Protein AF-A0A0N4U7S1-F1 (afdb_monomer)

Secondary structure (DSSP, 8-state):
------TT---------------TTTSPPP-HHHHHHHHHHHHHHHHHS--SS-GGGGSPPP-TTTT--HHHHHHHHHHHTTPPPPPP--TTT--PPPP-S-HHHHHHHHHHHHHHHHHHHHHHHHHHHHHHHHHHHHHHHHHHHHHHHHHHHHHHHHHHHHHHHHHHHHHHHHHHHHHHHHHHHHHHHHHHHHHHHHHHHHHHHHHHHHHHHHHHHHHHTT-

Organism: Dracunculus medinensis (NCBI:txid318479)

Structure (mmCIF, N/CA/C/O backbone):
data_AF-A0A0N4U7S1-F1
#
_entry.id   AF-A0A0N4U7S1-F1
#
loop_
_atom_site.group_PDB
_atom_site.id
_atom_site.type_symbol
_atom_site.label_atom_id
_atom_site.label_alt_id
_atom_site.label_comp_id
_atom_site.label_asym_id
_atom_site.label_entity_id
_atom_site.label_seq_id
_atom_site.pdbx_PDB_ins_code
_atom_site.Cartn_x
_atom_site.Cartn_y
_atom_site.Cartn_z
_atom_site.occupancy
_atom_site.B_iso_or_equiv
_atom_site.auth_seq_id
_atom_site.auth_comp_id
_atom_site.auth_asym_id
_atom_site.auth_atom_id
_atom_site.pdbx_PDB_model_num
ATOM 1 N N . MET A 1 1 ? -6.463 11.259 16.718 1.00 34.59 1 MET A N 1
ATOM 2 C CA . MET A 1 1 ? -6.497 11.368 15.244 1.00 34.59 1 MET A CA 1
ATOM 3 C C . MET A 1 1 ? -5.134 11.836 14.752 1.00 34.59 1 MET A C 1
ATOM 5 O O . MET A 1 1 ? -4.977 12.986 14.364 1.00 34.59 1 MET A O 1
ATOM 9 N N . ALA A 1 2 ? -4.129 10.964 14.851 1.00 39.91 2 ALA A N 1
ATOM 10 C CA . ALA A 1 2 ? -2.789 11.254 14.361 1.00 39.91 2 ALA A CA 1
ATOM 11 C C . ALA A 1 2 ? -2.776 10.994 12.851 1.00 39.91 2 ALA A C 1
AT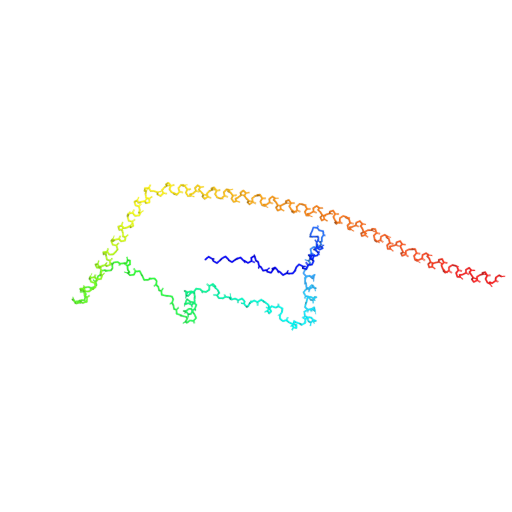OM 13 O O . ALA A 1 2 ? -2.589 9.863 12.411 1.00 39.91 2 ALA A O 1
ATOM 14 N N . ASN A 1 3 ? -3.048 12.036 12.066 1.00 38.47 3 ASN A N 1
ATOM 15 C CA . ASN A 1 3 ? -2.730 12.035 10.645 1.00 38.47 3 ASN A CA 1
ATOM 16 C C . ASN A 1 3 ? -1.204 11.955 10.529 1.00 38.47 3 ASN A C 1
ATOM 18 O O . ASN A 1 3 ? -0.521 12.976 10.546 1.00 38.47 3 ASN A O 1
ATOM 22 N N . LEU A 1 4 ? -0.677 10.733 10.433 1.00 39.41 4 LEU A N 1
ATOM 23 C CA . LEU A 1 4 ? 0.667 10.434 9.941 1.00 39.41 4 LEU A CA 1
ATOM 24 C C . LEU A 1 4 ? 0.714 10.773 8.444 1.00 39.41 4 LEU A C 1
ATOM 26 O O . LEU A 1 4 ? 0.800 9.913 7.574 1.00 39.41 4 LEU A O 1
ATOM 30 N N . ALA A 1 5 ? 0.607 12.064 8.143 1.00 38.56 5 ALA A N 1
ATOM 31 C CA . ALA A 1 5 ? 0.954 12.618 6.853 1.00 38.56 5 ALA A CA 1
ATOM 32 C C . ALA A 1 5 ? 2.483 12.616 6.758 1.00 38.56 5 ALA A C 1
ATOM 34 O O . ALA A 1 5 ? 3.145 13.611 7.034 1.00 38.56 5 ALA A O 1
ATOM 35 N N . ILE A 1 6 ? 3.045 11.479 6.345 1.00 38.88 6 ILE A N 1
ATOM 36 C CA . ILE A 1 6 ? 4.440 11.388 5.880 1.00 38.88 6 ILE A CA 1
ATOM 37 C C . ILE A 1 6 ? 4.622 12.181 4.561 1.00 38.88 6 ILE A C 1
ATOM 39 O O . ILE A 1 6 ? 5.725 12.365 4.062 1.00 38.88 6 ILE A O 1
ATOM 43 N N . THR A 1 7 ? 3.557 12.766 4.011 1.00 39.22 7 THR A N 1
ATOM 44 C CA . THR A 1 7 ? 3.587 13.605 2.812 1.00 39.22 7 THR A CA 1
ATOM 45 C C . THR A 1 7 ? 3.699 15.090 3.161 1.00 39.22 7 THR A C 1
ATOM 47 O O . THR A 1 7 ? 2.760 15.847 2.934 1.00 39.22 7 THR A O 1
ATOM 50 N N . ASN A 1 8 ? 4.805 15.512 3.775 1.00 36.81 8 ASN A N 1
ATOM 51 C CA . ASN A 1 8 ? 5.318 16.886 3.641 1.00 36.81 8 ASN A CA 1
ATOM 52 C C . ASN A 1 8 ? 6.704 17.006 4.292 1.00 36.81 8 ASN A C 1
ATOM 54 O O . ASN A 1 8 ? 6.961 17.871 5.128 1.00 36.81 8 ASN A O 1
ATOM 58 N N . CYS A 1 9 ? 7.625 16.120 3.910 1.00 39.31 9 CYS A N 1
ATOM 59 C CA . CYS A 1 9 ? 9.033 16.369 4.167 1.00 39.31 9 CYS A CA 1
ATOM 60 C C . CYS A 1 9 ? 9.528 17.386 3.130 1.00 39.31 9 CYS A C 1
ATOM 62 O O . CYS A 1 9 ? 9.629 17.079 1.948 1.00 39.31 9 CYS A O 1
ATOM 64 N N . GLY A 1 10 ? 9.790 18.607 3.593 1.00 39.78 10 GLY A N 1
ATOM 65 C CA . GLY A 1 10 ? 10.729 19.516 2.946 1.00 39.78 10 GLY A CA 1
ATOM 66 C C . GLY A 1 10 ? 10.214 20.264 1.721 1.00 39.78 10 GLY A C 1
ATOM 67 O O . GLY A 1 10 ? 10.567 19.954 0.591 1.00 39.78 10 GLY A O 1
ATOM 68 N N . ARG A 1 11 ? 9.537 21.390 1.963 1.00 39.53 11 ARG A N 1
ATOM 69 C CA . ARG A 1 11 ? 9.598 22.566 1.082 1.00 39.53 11 ARG A CA 1
ATOM 70 C C . ARG A 1 11 ? 11.016 23.166 1.190 1.00 39.53 11 ARG A C 1
ATOM 72 O O . ARG A 1 11 ? 11.189 24.252 1.730 1.00 39.53 11 ARG A O 1
ATOM 79 N N . SER A 1 12 ? 12.036 22.410 0.782 1.00 42.16 12 SER A N 1
ATOM 80 C CA . SER A 1 12 ? 13.417 22.882 0.681 1.00 42.16 12 SER A CA 1
ATOM 81 C C . SER A 1 12 ? 13.634 23.340 -0.750 1.00 42.16 12 SER A C 1
ATOM 83 O O . SER A 1 12 ? 13.438 22.555 -1.667 1.00 42.16 12 SER A O 1
ATOM 85 N N . LEU A 1 13 ? 13.926 24.635 -0.884 1.00 43.38 13 LEU A N 1
ATOM 86 C CA . LEU A 1 13 ? 14.656 25.301 -1.964 1.00 43.38 13 LEU A CA 1
ATOM 87 C C . LEU A 1 13 ? 14.561 24.625 -3.335 1.00 43.38 13 LEU A C 1
ATOM 89 O O . LEU A 1 13 ? 15.148 23.577 -3.558 1.00 43.38 13 LEU A O 1
ATOM 93 N N . MET A 1 14 ? 13.851 25.295 -4.245 1.00 39.75 14 MET A N 1
ATOM 94 C CA . MET A 1 14 ? 13.795 25.027 -5.683 1.00 39.75 14 MET A CA 1
ATOM 95 C C . MET A 1 14 ? 15.214 24.993 -6.284 1.00 39.75 14 MET A C 1
ATOM 97 O O . MET A 1 14 ? 15.649 25.947 -6.925 1.00 39.75 14 MET A O 1
ATOM 101 N N . GLU A 1 15 ? 15.964 23.922 -6.052 1.00 49.84 15 GLU A N 1
ATOM 102 C CA . GLU A 1 15 ? 17.092 23.561 -6.894 1.00 49.84 15 GLU A CA 1
ATOM 103 C C . GLU A 1 15 ? 16.523 23.260 -8.284 1.00 49.84 15 GLU A C 1
ATOM 105 O O . GLU A 1 15 ? 15.414 22.717 -8.388 1.00 49.84 15 GLU A O 1
ATOM 110 N N . PRO A 1 16 ? 17.202 23.687 -9.364 1.00 51.22 16 PRO A N 1
ATOM 111 C CA . PRO A 1 16 ? 16.700 23.471 -10.709 1.00 51.22 16 PRO A CA 1
ATOM 112 C C . PRO A 1 16 ? 16.482 21.976 -10.872 1.00 51.22 16 PRO A C 1
ATOM 114 O O . PRO A 1 16 ? 17.438 21.214 -10.755 1.00 51.22 16 PRO A O 1
ATOM 117 N N . SER A 1 17 ? 15.213 21.599 -11.066 1.00 60.34 17 SER A N 1
ATOM 118 C CA . SER A 1 17 ? 14.744 20.224 -11.241 1.00 60.34 17 SER A CA 1
ATOM 119 C C . SER A 1 17 ? 15.838 19.404 -11.904 1.00 60.34 17 SER A C 1
ATOM 121 O O . SER A 1 17 ? 16.142 19.658 -13.071 1.00 60.34 17 SER A O 1
ATOM 123 N N . HIS A 1 18 ? 16.485 18.513 -11.146 1.00 71.06 18 HIS A N 1
ATOM 124 C CA . HIS A 1 18 ? 17.547 17.683 -11.697 1.00 71.06 18 HIS A CA 1
ATOM 125 C C . HIS A 1 18 ? 17.001 17.040 -12.968 1.00 71.06 18 HIS A C 1
ATOM 127 O O . HIS A 1 18 ? 15.963 16.372 -12.927 1.00 71.06 18 HIS A O 1
ATOM 133 N N . LEU A 1 19 ? 17.632 17.337 -14.105 1.00 77.25 19 LEU A N 1
ATOM 134 C CA . LEU A 1 19 ? 17.191 16.807 -15.383 1.00 77.25 19 LEU A CA 1
ATOM 135 C C . LEU A 1 19 ? 17.351 15.291 -15.310 1.00 77.25 19 LEU A C 1
ATOM 137 O O . LEU A 1 19 ? 18.467 14.780 -15.259 1.00 77.25 19 LEU A O 1
ATOM 141 N N . VAL A 1 20 ? 16.228 14.582 -15.240 1.00 74.69 20 VAL A N 1
ATOM 142 C CA . VAL A 1 20 ? 16.229 13.122 -15.240 1.00 74.69 20 VAL A CA 1
ATOM 143 C C . VAL A 1 20 ? 16.531 12.676 -16.666 1.00 74.69 20 VAL A C 1
ATOM 145 O O . VAL A 1 20 ? 15.647 12.700 -17.518 1.00 74.69 20 VAL A O 1
ATOM 148 N N . ASP A 1 21 ? 17.787 12.310 -16.913 1.00 80.69 21 ASP A N 1
ATOM 149 C CA . ASP A 1 21 ? 18.280 11.849 -18.221 1.00 80.69 21 ASP A CA 1
ATOM 150 C C . ASP A 1 21 ? 17.959 10.369 -18.499 1.00 80.69 21 ASP A C 1
ATOM 152 O O . ASP A 1 21 ? 18.115 9.882 -19.611 1.00 80.69 21 ASP A O 1
ATOM 156 N N . ALA A 1 22 ? 17.473 9.636 -17.496 1.00 82.31 22 ALA A N 1
ATOM 157 C CA . ALA A 1 22 ? 17.186 8.214 -17.641 1.00 82.31 22 ALA A CA 1
ATOM 158 C C . ALA A 1 22 ? 16.059 7.947 -18.660 1.00 82.31 22 ALA A C 1
ATOM 160 O O . ALA A 1 22 ? 14.948 8.488 -18.559 1.00 82.31 22 ALA A O 1
ATOM 161 N N . LEU A 1 23 ? 16.306 7.007 -19.572 1.00 87.19 23 LEU A N 1
ATOM 162 C CA . LEU A 1 23 ? 15.369 6.476 -20.560 1.00 87.19 23 LEU A CA 1
ATOM 163 C C . LEU A 1 23 ? 15.096 4.976 -20.316 1.00 87.19 23 LEU A C 1
ATOM 165 O O . LEU A 1 23 ? 15.514 4.148 -21.119 1.00 87.19 23 LEU A O 1
ATOM 169 N N . PRO A 1 24 ? 14.323 4.584 -19.282 1.00 86.50 24 PRO A N 1
ATOM 170 C CA . PRO A 1 24 ? 14.090 3.177 -18.926 1.00 86.50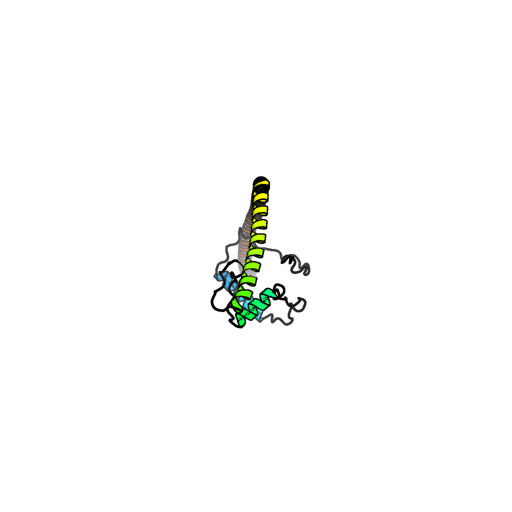 24 PRO A CA 1
ATOM 171 C C . PRO A 1 24 ? 13.639 2.209 -20.035 1.00 86.50 24 PRO A C 1
ATOM 173 O O . PRO A 1 24 ? 13.827 1.010 -19.886 1.00 86.50 24 PRO A O 1
ATOM 176 N N . TYR A 1 25 ? 12.992 2.669 -21.118 1.00 86.81 25 TYR A N 1
ATOM 177 C CA . TYR A 1 25 ? 12.612 1.781 -22.238 1.00 86.81 25 TYR A CA 1
ATOM 178 C C . TYR A 1 25 ? 13.708 1.600 -23.299 1.00 86.81 25 TYR A C 1
ATOM 180 O O . TYR A 1 25 ? 13.506 0.836 -24.245 1.00 86.81 25 TYR A O 1
ATOM 188 N N . LEU A 1 26 ? 14.807 2.345 -23.201 1.00 86.06 26 LEU A N 1
ATOM 189 C CA . LEU A 1 26 ? 15.947 2.297 -24.115 1.00 86.06 26 LEU A CA 1
ATOM 190 C C . LEU A 1 26 ? 17.218 1.841 -23.397 1.00 86.06 26 LEU A C 1
ATOM 192 O O . LEU A 1 26 ? 17.985 1.071 -23.975 1.00 86.06 26 LEU A O 1
ATOM 196 N N . ASP A 1 27 ? 17.426 2.348 -22.184 1.00 87.38 27 ASP A N 1
ATOM 197 C CA . ASP A 1 27 ? 18.582 2.051 -21.353 1.00 87.38 27 ASP A CA 1
ATOM 198 C C . ASP A 1 27 ? 18.619 0.560 -21.012 1.00 87.38 27 ASP A C 1
ATOM 200 O O . ASP A 1 27 ? 17.589 -0.094 -20.837 1.00 87.38 27 ASP A O 1
ATOM 204 N N . ILE A 1 28 ? 19.833 0.019 -20.959 1.00 83.06 28 ILE A N 1
ATOM 205 C CA . ILE A 1 28 ? 20.074 -1.376 -20.601 1.00 83.06 28 ILE A CA 1
ATOM 206 C C . ILE A 1 28 ? 19.869 -1.510 -19.090 1.00 83.06 28 ILE A C 1
ATOM 208 O O . ILE A 1 28 ? 20.277 -0.630 -18.331 1.00 83.06 28 ILE A O 1
ATOM 212 N N . ASP A 1 29 ? 19.245 -2.606 -18.660 1.00 83.56 29 ASP A N 1
ATOM 213 C CA . ASP A 1 29 ? 19.118 -2.914 -17.238 1.00 83.56 29 ASP A CA 1
ATOM 214 C C . ASP A 1 29 ? 20.501 -2.957 -16.575 1.00 83.56 29 ASP A C 1
ATOM 216 O O . ASP A 1 29 ? 21.434 -3.569 -17.097 1.00 83.56 29 ASP A O 1
ATOM 220 N N . TYR A 1 30 ? 20.613 -2.327 -15.407 1.00 83.50 30 TYR A N 1
ATOM 221 C CA . TYR A 1 30 ? 21.838 -2.361 -14.615 1.00 83.50 30 TYR A CA 1
ATOM 222 C C . TYR A 1 30 ? 22.069 -3.761 -14.054 1.00 83.50 30 TYR A C 1
ATOM 224 O O . TYR A 1 30 ? 21.172 -4.348 -13.436 1.00 83.50 30 TYR A O 1
ATOM 232 N N . ASP A 1 31 ? 23.281 -4.278 -14.220 1.00 90.12 31 ASP A N 1
ATOM 233 C CA . ASP A 1 31 ? 23.673 -5.545 -13.622 1.00 90.12 31 ASP A CA 1
ATOM 234 C C . ASP A 1 31 ? 24.209 -5.356 -12.183 1.00 90.12 31 ASP A C 1
ATOM 236 O O . ASP A 1 31 ? 24.362 -4.251 -11.649 1.00 90.12 31 ASP A O 1
ATOM 240 N N . GLU A 1 32 ? 24.492 -6.467 -11.499 1.00 91.25 32 GLU A N 1
ATOM 241 C CA . GLU A 1 32 ? 25.058 -6.417 -10.144 1.00 91.25 32 GLU A CA 1
ATOM 242 C C . GLU A 1 32 ? 26.499 -5.856 -10.134 1.00 91.25 32 GLU A C 1
ATOM 244 O O . GLU A 1 32 ? 27.004 -5.445 -9.086 1.00 91.25 32 GLU A O 1
ATOM 249 N N . ASN A 1 33 ? 27.196 -5.824 -11.277 1.00 92.81 33 ASN A N 1
ATOM 250 C CA . ASN A 1 33 ? 28.517 -5.202 -11.384 1.00 92.81 33 ASN A CA 1
ATOM 251 C C . ASN A 1 33 ? 28.393 -3.677 -11.395 1.00 92.81 33 ASN A C 1
ATOM 253 O O . ASN A 1 33 ? 29.102 -3.021 -10.631 1.00 92.81 33 ASN A O 1
ATOM 257 N N . ASP A 1 34 ? 27.458 -3.135 -12.173 1.00 90.75 34 ASP A N 1
ATOM 258 C CA . ASP A 1 34 ? 27.126 -1.713 -12.241 1.00 90.75 34 ASP A CA 1
ATOM 259 C C . ASP A 1 34 ? 26.742 -1.193 -10.855 1.00 90.75 34 ASP A C 1
ATOM 261 O O . ASP A 1 34 ? 27.248 -0.168 -10.391 1.00 90.75 34 ASP A O 1
ATOM 265 N N . ARG A 1 35 ? 25.911 -1.958 -10.131 1.00 92.19 35 ARG A N 1
ATOM 266 C CA . ARG A 1 35 ? 25.525 -1.633 -8.753 1.00 92.19 35 ARG A CA 1
ATOM 267 C C . ARG A 1 35 ? 26.732 -1.573 -7.817 1.00 92.19 35 ARG A C 1
ATOM 269 O O . ARG A 1 35 ? 26.844 -0.640 -7.019 1.00 92.19 35 ARG A O 1
ATOM 276 N N . ARG A 1 36 ? 27.632 -2.558 -7.882 1.00 94.44 36 ARG A N 1
ATOM 277 C CA . ARG A 1 36 ? 28.847 -2.579 -7.051 1.00 94.44 36 ARG A CA 1
ATOM 278 C C . ARG A 1 36 ? 29.781 -1.422 -7.386 1.00 94.44 36 ARG A C 1
ATOM 280 O O . ARG A 1 36 ? 30.292 -0.787 -6.467 1.00 94.44 36 ARG A O 1
ATOM 287 N N . MET A 1 37 ? 29.956 -1.115 -8.669 1.00 94.44 37 MET A N 1
ATOM 288 C CA . MET A 1 37 ? 30.734 0.036 -9.122 1.00 94.44 37 MET A CA 1
ATOM 289 C C . MET A 1 37 ? 30.137 1.346 -8.593 1.00 94.44 37 MET A C 1
ATOM 291 O O . MET A 1 37 ? 30.869 2.170 -8.051 1.00 94.44 37 MET A O 1
ATOM 295 N N . ALA A 1 38 ? 28.815 1.518 -8.667 1.00 93.94 38 ALA A N 1
ATOM 296 C CA . ALA A 1 38 ? 28.134 2.692 -8.127 1.00 93.94 38 ALA A CA 1
ATOM 297 C C . ALA A 1 38 ? 28.328 2.830 -6.607 1.00 93.94 38 ALA A C 1
ATOM 299 O O . ALA A 1 38 ? 28.667 3.910 -6.127 1.00 93.94 38 ALA A O 1
ATOM 300 N N . LEU A 1 39 ? 28.180 1.741 -5.845 1.00 94.88 39 LEU A N 1
ATOM 301 C CA . LEU A 1 39 ? 28.420 1.750 -4.397 1.00 94.88 39 LEU A CA 1
ATOM 302 C C . LEU A 1 39 ? 29.871 2.103 -4.050 1.00 94.88 39 LEU A C 1
ATOM 304 O O . LEU A 1 39 ? 30.101 2.863 -3.113 1.00 94.88 39 LEU A O 1
ATOM 308 N N . GLN A 1 40 ? 30.835 1.606 -4.825 1.00 95.31 40 GLN A N 1
ATOM 309 C CA . GLN A 1 40 ? 32.245 1.943 -4.644 1.00 95.31 40 GLN A CA 1
ATOM 310 C C . GLN A 1 40 ? 32.525 3.424 -4.951 1.00 95.31 40 GLN A C 1
ATOM 312 O O . GLN A 1 40 ? 33.287 4.069 -4.231 1.00 95.31 40 GLN A O 1
ATOM 317 N N . LEU A 1 41 ? 31.905 3.987 -5.996 1.00 94.25 41 LEU A N 1
ATOM 318 C CA . LEU A 1 41 ? 32.000 5.418 -6.304 1.00 94.25 41 LEU A CA 1
ATOM 319 C C . LEU A 1 41 ? 31.420 6.276 -5.173 1.00 94.25 41 LEU A C 1
ATOM 321 O O . LEU A 1 41 ? 32.067 7.235 -4.756 1.00 94.25 41 LEU A O 1
ATOM 325 N N . ILE A 1 42 ? 30.258 5.891 -4.632 1.00 91.94 42 ILE A N 1
ATOM 326 C CA . ILE A 1 42 ? 29.637 6.561 -3.481 1.00 91.94 42 ILE A CA 1
ATOM 327 C C . ILE A 1 42 ? 30.567 6.498 -2.268 1.00 91.94 42 ILE A C 1
ATOM 329 O O . ILE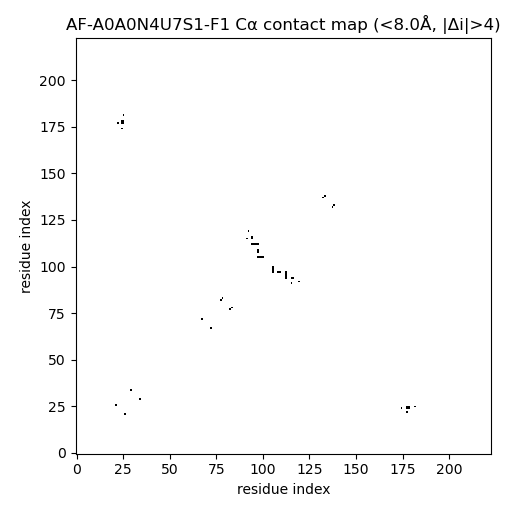 A 1 42 ? 30.812 7.520 -1.634 1.00 91.94 42 ILE A O 1
ATOM 333 N N . GLU A 1 43 ? 31.120 5.326 -1.947 1.00 91.25 43 GLU A N 1
ATOM 334 C CA . GLU A 1 43 ? 32.046 5.175 -0.823 1.00 91.25 43 GLU A CA 1
ATOM 335 C C . GLU A 1 43 ? 33.260 6.102 -0.978 1.00 91.25 43 GLU A C 1
ATOM 337 O O . GLU A 1 43 ? 33.555 6.877 -0.067 1.00 91.25 43 GLU A O 1
ATOM 342 N N . ASN A 1 44 ? 33.894 6.117 -2.153 1.00 92.06 44 ASN A N 1
ATOM 343 C CA . ASN A 1 44 ? 35.006 7.021 -2.456 1.00 92.06 44 ASN A CA 1
ATOM 344 C C . ASN A 1 44 ? 34.626 8.500 -2.273 1.00 92.06 44 ASN A C 1
ATOM 346 O O . ASN A 1 44 ? 35.397 9.270 -1.697 1.00 92.06 44 ASN A O 1
ATOM 350 N N . GLU A 1 45 ? 33.437 8.901 -2.725 1.00 88.25 45 GLU A N 1
ATOM 351 C CA . GLU A 1 45 ? 32.942 10.269 -2.568 1.00 88.25 45 GLU A CA 1
ATOM 352 C C . GLU A 1 45 ? 32.690 10.616 -1.091 1.00 88.25 45 GLU A C 1
ATOM 354 O O . GLU A 1 45 ? 33.110 11.677 -0.618 1.00 88.25 45 GLU A O 1
ATOM 359 N N . THR A 1 46 ? 32.108 9.691 -0.316 1.00 84.62 46 THR A N 1
ATOM 360 C CA . THR A 1 46 ? 31.870 9.884 1.127 1.00 84.62 46 THR A CA 1
ATOM 361 C C . THR A 1 46 ? 33.155 10.002 1.953 1.00 84.62 46 THR A C 1
ATOM 363 O O . THR A 1 46 ? 33.145 10.639 3.007 1.00 84.62 46 THR A O 1
ATOM 366 N N . GLN A 1 47 ? 34.278 9.449 1.480 1.00 84.31 47 GLN A N 1
ATOM 367 C CA . GLN A 1 47 ? 35.583 9.620 2.133 1.00 84.31 47 GLN A CA 1
ATOM 368 C C . GLN A 1 47 ? 36.137 11.043 1.961 1.00 84.31 47 GLN A C 1
ATOM 370 O O . GLN A 1 47 ? 36.795 11.566 2.867 1.00 84.31 47 GLN A O 1
ATOM 375 N N . ILE A 1 48 ? 35.871 11.672 0.811 1.00 82.94 48 ILE A N 1
ATOM 376 C CA . ILE A 1 48 ? 36.335 13.026 0.476 1.00 82.94 48 ILE A CA 1
ATOM 377 C C . ILE A 1 48 ? 35.467 14.069 1.190 1.00 82.94 48 ILE A C 1
ATOM 379 O O . ILE A 1 48 ? 35.988 14.975 1.848 1.00 82.94 48 ILE A O 1
ATOM 383 N N . PHE A 1 49 ? 34.143 13.922 1.119 1.00 73.19 49 PHE A N 1
ATOM 384 C CA . PHE A 1 49 ? 33.194 14.814 1.783 1.00 73.19 49 PHE A CA 1
ATOM 385 C C . PHE A 1 49 ? 32.910 14.353 3.214 1.00 73.19 49 PHE A C 1
ATOM 387 O O . PHE A 1 49 ? 31.831 13.852 3.529 1.00 73.19 49 PHE A O 1
ATOM 394 N N . ARG A 1 50 ? 33.863 14.566 4.130 1.00 69.00 50 ARG A N 1
ATOM 395 C CA . ARG A 1 50 ? 33.564 14.419 5.563 1.00 69.00 50 ARG A CA 1
ATOM 396 C C . ARG A 1 50 ? 32.447 15.405 5.936 1.00 69.00 50 ARG A C 1
ATOM 398 O O . ARG A 1 50 ? 32.602 16.590 5.637 1.00 69.00 50 ARG A O 1
ATOM 405 N N . PRO A 1 51 ? 31.349 14.985 6.594 1.00 68.94 51 PRO A N 1
ATOM 406 C CA . PRO A 1 51 ? 30.275 15.897 6.989 1.00 68.94 51 PRO A CA 1
ATOM 407 C C . PRO A 1 51 ? 30.770 16.955 7.993 1.00 68.94 51 PRO A C 1
ATOM 409 O O . PRO A 1 51 ? 30.717 16.763 9.203 1.00 68.94 51 PRO A O 1
ATOM 412 N N . THR A 1 52 ? 31.280 18.088 7.505 1.00 67.00 52 THR A N 1
ATOM 413 C CA . THR A 1 52 ? 31.829 19.166 8.352 1.00 67.00 52 THR A CA 1
ATOM 414 C C . THR A 1 52 ? 30.730 19.890 9.128 1.00 67.00 52 THR A C 1
ATOM 416 O O . THR A 1 52 ? 30.967 20.449 10.196 1.00 67.00 52 THR A O 1
ATOM 419 N N . LYS A 1 53 ? 29.505 19.882 8.597 1.00 70.75 53 LYS A N 1
ATOM 420 C CA . LYS A 1 53 ? 28.309 20.412 9.247 1.00 70.75 53 LYS A CA 1
ATOM 421 C C . LYS A 1 53 ? 27.294 19.284 9.304 1.00 70.75 53 LYS A C 1
ATOM 423 O O . LYS A 1 53 ? 27.011 18.667 8.279 1.00 70.75 53 LYS A O 1
ATOM 428 N N . ASN A 1 54 ? 26.748 19.018 10.487 1.00 73.44 54 ASN A N 1
ATOM 429 C CA . ASN A 1 54 ? 25.581 18.158 10.594 1.00 73.44 54 ASN A CA 1
ATOM 430 C C . ASN A 1 54 ? 24.430 18.893 9.889 1.00 73.44 54 ASN A C 1
ATOM 432 O O . ASN A 1 54 ? 23.820 19.800 10.448 1.00 73.44 54 ASN A O 1
ATOM 436 N N . TYR A 1 55 ? 24.197 18.553 8.622 1.00 73.38 55 TYR A N 1
ATOM 437 C CA . TYR A 1 55 ? 23.176 19.165 7.773 1.00 73.38 55 TYR A CA 1
ATOM 438 C C . TYR A 1 55 ? 21.757 18.936 8.322 1.00 73.38 55 TYR A C 1
ATOM 440 O O . TYR A 1 55 ? 20.832 19.637 7.927 1.00 73.38 55 TYR A O 1
ATOM 448 N N . LEU A 1 56 ? 21.593 18.019 9.286 1.00 78.06 56 LEU A N 1
ATOM 449 C CA . LEU A 1 56 ? 20.352 17.792 10.021 1.00 78.06 56 LEU A CA 1
ATOM 450 C C . LEU A 1 56 ? 20.184 18.717 11.238 1.00 78.06 56 LEU A C 1
ATOM 452 O O . LEU A 1 56 ? 19.166 18.620 11.907 1.00 78.06 56 LEU A O 1
ATOM 456 N N . GLN A 1 57 ? 21.115 19.637 11.532 1.00 80.56 57 GLN A N 1
ATOM 457 C CA . GLN A 1 57 ? 20.985 20.583 12.660 1.00 80.56 57 GLN A CA 1
ATOM 458 C C . GLN A 1 57 ? 19.701 21.419 12.619 1.00 80.56 57 GLN A C 1
ATOM 460 O O . GLN A 1 57 ? 19.206 21.830 13.664 1.00 80.56 57 GLN A O 1
ATOM 465 N N . GLN A 1 58 ? 19.185 21.701 11.422 1.00 82.19 58 GLN A N 1
ATOM 466 C CA . GLN A 1 58 ? 17.948 22.461 11.240 1.00 82.19 58 GLN A CA 1
ATOM 467 C C . GLN A 1 58 ? 16.690 21.601 11.423 1.00 82.19 58 GLN A C 1
ATOM 469 O O . GLN A 1 58 ? 15.596 22.149 11.550 1.00 82.19 58 GLN A O 1
ATOM 474 N N . LEU A 1 59 ? 16.825 20.271 11.415 1.00 83.38 59 LEU A N 1
ATOM 475 C CA . LEU A 1 59 ? 15.709 19.361 11.617 1.00 83.38 59 LEU A CA 1
ATOM 476 C C . LEU A 1 59 ? 15.558 19.056 13.115 1.00 83.38 59 LEU A C 1
ATOM 478 O O . LEU A 1 59 ? 16.551 18.769 13.787 1.00 83.38 59 LEU A O 1
ATOM 482 N N . PRO A 1 60 ? 14.329 19.097 13.661 1.00 85.31 60 PRO A N 1
ATOM 483 C CA . PRO A 1 60 ? 14.096 18.660 15.029 1.00 85.31 60 PRO A CA 1
ATOM 484 C C . PRO A 1 60 ? 14.453 17.176 15.165 1.00 85.31 60 PRO A C 1
ATOM 486 O O . PRO A 1 60 ? 14.231 16.390 14.240 1.00 85.31 60 PRO A O 1
ATOM 489 N N . VAL A 1 61 ? 14.985 16.787 16.327 1.00 83.25 61 VAL A N 1
ATOM 490 C CA . VAL A 1 61 ? 15.189 15.369 16.647 1.00 83.25 61 VAL A CA 1
ATOM 491 C C . VAL A 1 61 ? 13.821 14.682 16.592 1.00 83.25 61 VAL A C 1
ATOM 493 O O . VAL A 1 61 ? 12.903 15.150 17.271 1.00 83.25 61 VAL A O 1
ATOM 496 N N . PRO A 1 62 ? 13.650 13.620 15.785 1.00 84.88 62 PRO A N 1
ATOM 497 C CA . PRO A 1 62 ? 12.390 12.900 15.729 1.00 84.88 62 PRO A CA 1
ATOM 498 C C . PRO A 1 62 ? 12.046 12.353 17.111 1.00 84.88 62 PRO A C 1
ATOM 500 O O . PRO A 1 62 ? 12.853 11.653 17.723 1.00 84.88 62 PRO A O 1
ATOM 503 N N . ASP A 1 63 ? 10.851 12.669 17.597 1.00 88.19 63 ASP A N 1
ATOM 504 C CA . ASP A 1 63 ? 10.308 11.989 18.762 1.00 88.19 63 ASP A CA 1
ATOM 505 C C . ASP A 1 63 ? 9.818 10.608 18.303 1.00 88.19 63 ASP A C 1
ATOM 507 O O . ASP A 1 63 ? 8.828 10.477 17.578 1.00 88.19 63 ASP A O 1
ATOM 511 N N . PHE A 1 64 ? 10.576 9.572 18.656 1.00 84.44 64 PHE A N 1
ATOM 512 C CA . PHE A 1 64 ? 10.224 8.188 18.347 1.00 84.44 64 PHE A CA 1
ATOM 513 C C . PHE A 1 64 ? 9.122 7.649 19.262 1.00 84.44 64 PHE A C 1
ATOM 515 O O . PHE A 1 64 ? 8.520 6.634 18.930 1.00 84.44 64 PHE A O 1
ATOM 522 N N . ASP A 1 65 ? 8.808 8.338 20.359 1.00 86.94 65 ASP A N 1
ATOM 523 C CA . ASP A 1 65 ? 7.893 7.866 21.393 1.00 86.94 65 ASP A CA 1
ATOM 524 C C . ASP A 1 65 ? 6.511 8.538 21.319 1.00 86.94 65 ASP A C 1
ATOM 526 O O . ASP A 1 65 ? 5.648 8.267 22.152 1.00 86.94 65 ASP A O 1
ATOM 530 N N . VAL A 1 66 ? 6.232 9.344 20.285 1.00 88.06 66 VAL A N 1
ATOM 531 C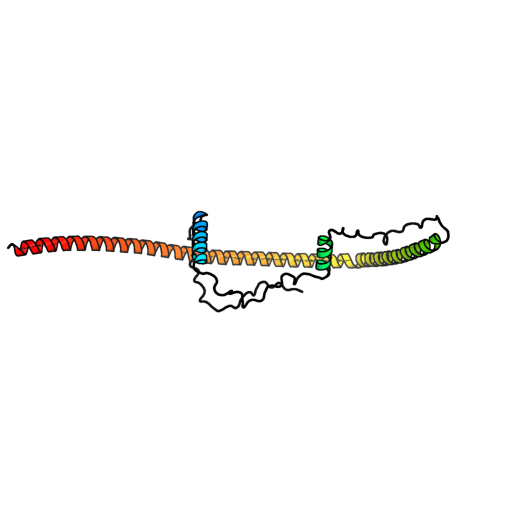 CA . VAL A 1 66 ? 4.943 10.055 20.097 1.00 88.06 66 VAL A CA 1
ATOM 532 C C . VAL A 1 66 ? 3.732 9.116 20.159 1.00 88.06 66 VAL A C 1
ATOM 534 O O . VAL A 1 66 ? 2.640 9.509 20.572 1.00 88.06 66 VAL A O 1
ATOM 537 N N . PHE A 1 67 ? 3.898 7.868 19.719 1.00 88.94 67 PHE A N 1
ATOM 538 C CA . PHE A 1 67 ? 2.831 6.867 19.717 1.00 88.94 67 PHE A CA 1
ATOM 539 C C . PHE A 1 67 ? 2.718 6.092 21.041 1.00 88.94 67 PHE A C 1
ATOM 541 O O . PHE A 1 67 ? 1.763 5.324 21.214 1.00 88.94 67 PHE A O 1
ATOM 548 N N . LEU A 1 68 ? 3.665 6.26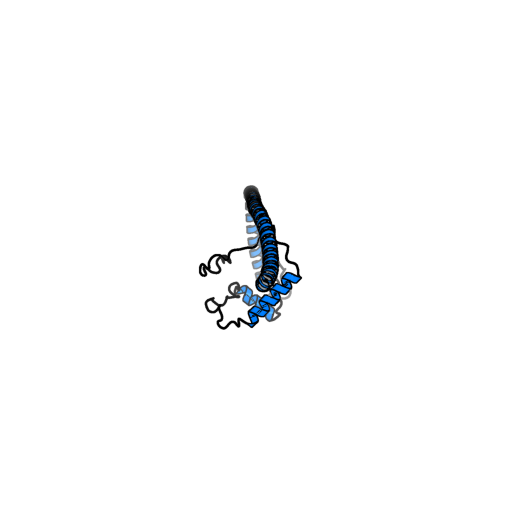0 21.975 1.00 90.31 68 LEU A N 1
ATOM 549 C CA . LEU A 1 68 ? 3.633 5.599 23.274 1.00 90.31 68 LEU A CA 1
ATOM 550 C C . LEU A 1 68 ? 2.506 6.183 24.128 1.00 90.31 68 LEU A C 1
ATOM 552 O O . LEU A 1 68 ? 2.588 7.266 24.698 1.00 90.31 68 LEU A O 1
ATOM 556 N N . THR A 1 69 ? 1.428 5.419 24.255 1.00 91.50 69 THR A N 1
ATOM 557 C CA . THR A 1 69 ? 0.379 5.707 25.237 1.00 91.50 69 THR A CA 1
ATOM 558 C C . THR A 1 69 ? 0.806 5.229 26.624 1.00 91.50 69 THR A C 1
ATOM 560 O O . THR A 1 69 ? 1.569 4.272 26.747 1.00 91.50 69 THR A O 1
ATOM 563 N N . ASN A 1 70 ? 0.240 5.809 27.688 1.00 92.81 70 ASN A N 1
ATOM 564 C CA . ASN A 1 70 ? 0.488 5.350 29.065 1.00 92.81 70 ASN A CA 1
ATOM 565 C C . ASN A 1 70 ? 0.257 3.835 29.238 1.00 92.81 70 ASN A C 1
ATOM 567 O O . ASN A 1 70 ? 0.971 3.180 29.993 1.00 92.81 70 ASN A O 1
ATOM 571 N N . CYS A 1 71 ? -0.714 3.264 28.515 1.00 92.38 71 CYS A N 1
ATOM 572 C CA . CYS A 1 71 ? -0.948 1.821 28.492 1.00 92.38 71 CYS A CA 1
ATOM 573 C C . CYS A 1 71 ? 0.253 1.058 27.912 1.00 92.38 71 CYS A C 1
ATOM 575 O O . CYS A 1 71 ? 0.726 0.112 28.538 1.00 92.38 71 CYS A O 1
ATOM 577 N N . LEU A 1 72 ? 0.787 1.507 26.772 1.00 93.25 72 LEU A N 1
ATOM 578 C CA . LEU A 1 72 ? 1.932 0.875 26.118 1.00 93.25 72 LEU A CA 1
ATOM 579 C C . LEU A 1 72 ? 3.215 0.988 26.957 1.00 93.25 72 LEU A C 1
ATOM 581 O O . LEU A 1 72 ? 3.947 0.010 27.069 1.00 93.25 72 LEU A O 1
ATOM 585 N N . ILE A 1 73 ? 3.453 2.131 27.611 1.00 94.31 73 ILE A N 1
ATOM 586 C CA . ILE A 1 73 ? 4.598 2.341 28.520 1.00 94.31 73 ILE A CA 1
ATOM 587 C C . ILE A 1 73 ? 4.525 1.391 29.723 1.00 94.31 73 ILE A C 1
ATOM 589 O O . ILE A 1 73 ? 5.522 0.765 30.098 1.00 94.31 73 ILE A O 1
ATOM 593 N N . ASN A 1 74 ? 3.336 1.248 30.315 1.00 93.81 74 ASN A N 1
ATOM 594 C CA . ASN A 1 74 ? 3.108 0.338 31.435 1.00 93.81 74 ASN A CA 1
ATOM 595 C C . ASN A 1 74 ? 3.282 -1.128 31.016 1.00 93.81 74 ASN A C 1
ATOM 597 O O . ASN A 1 74 ? 3.942 -1.890 31.723 1.00 93.81 74 ASN A O 1
ATOM 601 N N . GLU A 1 75 ? 2.751 -1.516 29.852 1.00 93.81 75 GLU A N 1
ATOM 602 C CA . GLU A 1 75 ? 2.925 -2.859 29.289 1.00 93.81 75 GLU A CA 1
ATOM 603 C C . GLU A 1 75 ? 4.393 -3.158 28.970 1.00 93.81 75 GLU A C 1
ATOM 605 O O . GLU A 1 75 ? 4.895 -4.225 29.326 1.00 93.81 75 GLU A O 1
ATOM 610 N N . HIS A 1 76 ? 5.118 -2.202 28.385 1.00 93.12 76 HIS A N 1
ATOM 611 C CA . HIS A 1 76 ? 6.546 -2.341 28.119 1.00 93.12 76 HIS A CA 1
ATOM 612 C C . HIS A 1 76 ? 7.348 -2.493 29.419 1.00 93.12 76 HIS A C 1
ATOM 614 O O . HIS A 1 76 ? 8.173 -3.396 29.542 1.00 93.12 76 HIS A O 1
ATOM 620 N N . SER A 1 77 ? 7.041 -1.684 30.437 1.00 94.88 77 SER A N 1
ATOM 621 C CA . SER A 1 77 ? 7.661 -1.773 31.765 1.00 94.88 77 SER A CA 1
ATOM 622 C C . SER A 1 77 ? 7.368 -3.105 32.465 1.00 94.88 77 SER A C 1
ATOM 624 O O . SER A 1 77 ? 8.246 -3.666 33.124 1.00 94.88 77 SER A O 1
ATOM 626 N N . ARG A 1 78 ? 6.147 -3.641 32.320 1.00 94.94 78 ARG A N 1
ATOM 627 C CA . ARG A 1 78 ? 5.766 -4.968 32.831 1.00 94.94 78 ARG A CA 1
ATOM 628 C C . ARG A 1 78 ? 6.565 -6.074 32.138 1.00 94.94 78 ARG A C 1
ATOM 630 O O . ARG A 1 78 ? 7.122 -6.936 32.820 1.00 94.94 78 ARG A O 1
ATOM 637 N N . MET A 1 79 ? 6.654 -6.031 30.805 1.00 93.56 79 MET A N 1
ATOM 638 C CA . MET A 1 79 ? 7.437 -6.985 30.011 1.00 93.56 79 MET A CA 1
ATOM 639 C C . MET A 1 79 ? 8.931 -6.922 30.344 1.00 93.56 79 MET A C 1
ATOM 641 O O . MET A 1 79 ? 9.557 -7.967 30.512 1.00 93.56 79 MET A O 1
ATOM 645 N N . ALA A 1 80 ? 9.493 -5.724 30.529 1.00 94.31 80 ALA A N 1
ATOM 646 C CA . ALA A 1 80 ? 10.883 -5.542 30.952 1.00 94.31 80 ALA A CA 1
ATOM 647 C C . ALA A 1 80 ? 11.164 -6.197 32.317 1.00 94.31 80 ALA A C 1
ATOM 649 O O . ALA A 1 80 ? 12.218 -6.796 32.522 1.00 94.31 80 ALA A O 1
ATOM 650 N N . LYS A 1 81 ? 10.189 -6.159 33.236 1.00 96.06 81 LYS A N 1
ATOM 651 C CA . LYS A 1 81 ? 10.244 -6.849 34.537 1.00 96.06 81 LYS A CA 1
ATOM 652 C C . LYS A 1 81 ? 9.912 -8.346 34.460 1.00 96.06 81 LYS A C 1
ATOM 654 O O . LYS A 1 81 ? 9.887 -8.997 35.501 1.00 96.06 81 LYS A O 1
ATOM 659 N N . LYS A 1 82 ? 9.639 -8.891 33.266 1.00 92.88 82 LYS A N 1
ATOM 660 C CA . LYS A 1 82 ? 9.200 -10.281 33.029 1.00 92.88 82 LYS A CA 1
ATOM 661 C C . LYS A 1 82 ? 8.016 -10.705 33.910 1.00 92.88 82 LYS A C 1
ATOM 663 O O . LYS A 1 82 ? 7.914 -11.862 34.308 1.00 92.88 82 LYS A O 1
ATOM 668 N N . GLN A 1 83 ? 7.130 -9.767 34.238 1.00 92.88 83 GLN A N 1
ATOM 669 C CA . GLN A 1 83 ? 5.919 -10.069 34.997 1.00 92.88 83 GLN A CA 1
ATOM 670 C C . GLN A 1 83 ? 4.878 -10.698 34.063 1.00 92.88 83 GLN A C 1
ATOM 672 O O . GLN A 1 83 ? 4.613 -10.167 32.982 1.00 92.88 83 GLN A O 1
ATOM 677 N N . GLU A 1 84 ? 4.294 -11.827 34.475 1.00 91.88 84 GLU A N 1
ATOM 678 C CA . GLU A 1 84 ? 3.239 -12.507 33.717 1.00 91.88 84 GLU A CA 1
ATOM 679 C C . GLU A 1 84 ? 2.002 -11.603 33.579 1.00 91.88 84 GLU A C 1
ATOM 681 O O . GLU A 1 84 ? 1.646 -10.851 34.492 1.00 91.88 84 GLU A O 1
ATOM 686 N N . MET A 1 85 ? 1.347 -11.660 32.417 1.00 91.12 85 MET A N 1
ATOM 687 C CA . MET A 1 85 ? 0.095 -10.946 32.183 1.00 91.12 85 MET A CA 1
ATOM 688 C C . MET A 1 85 ? -0.991 -11.485 33.120 1.00 91.12 85 MET A C 1
ATOM 690 O O . MET A 1 85 ? -1.188 -12.695 33.228 1.00 91.12 85 MET A O 1
ATOM 694 N N . GLN A 1 86 ? -1.720 -10.586 33.784 1.00 88.75 86 GLN A N 1
ATOM 695 C CA . GLN A 1 86 ? -2.852 -10.983 34.616 1.00 88.75 86 GLN A CA 1
ATOM 696 C C . GLN A 1 86 ? -3.905 -11.678 33.751 1.00 88.75 86 GLN A C 1
ATOM 698 O O . GLN A 1 86 ? -4.312 -11.161 32.711 1.00 88.75 86 GLN A O 1
ATOM 703 N N . LYS A 1 87 ? -4.343 -12.861 34.184 1.00 90.12 87 LYS A N 1
ATOM 704 C CA . LYS A 1 87 ? -5.416 -13.594 33.510 1.00 90.12 87 LYS A CA 1
ATOM 705 C C . LYS A 1 87 ? -6.725 -12.821 33.649 1.00 90.12 87 LYS A C 1
ATOM 707 O O . LYS A 1 87 ? -6.961 -12.175 34.670 1.00 90.12 87 LYS A O 1
ATOM 712 N N . LEU A 1 88 ? -7.574 -12.912 32.628 1.00 87.69 88 LEU A N 1
ATOM 713 C CA . LEU A 1 88 ? -8.913 -12.336 32.672 1.00 87.69 88 LEU A CA 1
ATOM 714 C C . LEU A 1 88 ? -9.708 -12.994 33.808 1.00 87.69 88 LEU A C 1
ATOM 716 O O . LEU A 1 88 ? -9.925 -14.206 33.796 1.00 87.69 88 LEU A O 1
ATOM 720 N N . ASP A 1 89 ? -10.127 -12.197 34.786 1.00 85.50 89 ASP A N 1
ATOM 721 C CA . ASP A 1 89 ? -10.944 -12.680 35.894 1.00 85.50 89 ASP A CA 1
ATOM 722 C C . ASP A 1 89 ? -12.394 -12.892 35.436 1.00 85.50 89 ASP A C 1
ATOM 724 O O . ASP A 1 89 ? -13.157 -11.943 35.245 1.00 85.50 89 ASP A O 1
ATOM 728 N N . MET A 1 90 ? -12.771 -14.160 35.271 1.00 85.19 90 MET A N 1
ATOM 729 C CA . MET A 1 90 ? -14.127 -14.571 34.900 1.00 85.19 90 MET A CA 1
ATOM 730 C C . MET A 1 90 ? -15.042 -14.792 36.108 1.00 85.19 90 MET A C 1
ATOM 732 O O . MET A 1 90 ? -16.242 -14.996 35.922 1.00 85.19 90 MET A O 1
ATOM 736 N N . SER A 1 91 ? -14.532 -14.685 37.342 1.00 80.94 91 SER A N 1
ATOM 737 C CA . SER A 1 91 ? -15.290 -15.006 38.562 1.00 80.94 91 SER A CA 1
ATOM 738 C C . SER A 1 91 ? -16.564 -14.174 38.723 1.00 80.94 91 SER A C 1
ATOM 740 O O . SER A 1 91 ? -17.528 -14.610 39.348 1.00 80.94 91 SER A O 1
ATOM 742 N N . ARG A 1 92 ? -16.606 -12.978 38.124 1.00 82.31 92 ARG A N 1
ATOM 743 C CA . ARG A 1 92 ? -17.800 -12.125 38.086 1.00 82.31 92 ARG A CA 1
ATOM 744 C C . ARG A 1 92 ? -18.916 -12.702 37.208 1.00 82.31 92 ARG A C 1
ATOM 746 O O . ARG A 1 92 ? -20.088 -12.510 37.521 1.00 82.31 92 ARG A O 1
ATOM 753 N N . CYS A 1 93 ? -18.571 -13.371 36.113 1.00 83.88 93 CYS A N 1
ATOM 754 C CA . CYS A 1 93 ? -19.525 -13.970 35.174 1.00 83.88 93 CYS A CA 1
ATOM 755 C C . CYS A 1 93 ? -19.990 -15.363 35.615 1.00 83.88 93 CYS A C 1
ATOM 757 O O . CYS A 1 93 ? -20.966 -15.881 35.084 1.00 83.88 93 CYS A O 1
ATOM 759 N N . GLU A 1 94 ? -19.313 -15.955 36.593 1.00 84.50 94 GLU A N 1
ATOM 760 C CA . GLU A 1 94 ? -19.675 -17.237 37.178 1.00 84.50 94 GLU A CA 1
ATOM 761 C C . GLU A 1 94 ? -20.552 -17.026 38.418 1.00 84.50 94 GLU A C 1
ATOM 763 O O . GLU A 1 94 ? -20.405 -16.052 39.162 1.00 84.50 94 GLU A O 1
ATOM 768 N N . LEU A 1 95 ? -21.497 -17.936 38.649 1.00 79.31 95 LEU A N 1
ATOM 769 C CA . LEU A 1 95 ? -22.291 -17.964 39.874 1.00 79.31 95 LEU A CA 1
ATOM 770 C C . LEU A 1 95 ? -21.917 -19.200 40.692 1.00 79.31 95 LEU A C 1
ATOM 772 O O . LEU A 1 95 ? -22.595 -20.223 40.657 1.00 79.31 95 LEU A O 1
ATOM 776 N N . SER A 1 96 ? -20.811 -19.110 41.425 1.00 75.94 96 SER A N 1
ATOM 777 C CA . SER A 1 96 ? -20.383 -20.188 42.316 1.00 75.94 96 SER A CA 1
ATOM 778 C C . SER A 1 96 ? -21.259 -20.230 43.568 1.00 75.94 96 SER A C 1
ATOM 780 O O . SER A 1 96 ? -21.468 -19.207 44.226 1.00 75.94 96 SER A O 1
ATOM 782 N N . CYS A 1 97 ? -21.750 -21.421 43.921 1.00 76.38 97 CYS A N 1
ATOM 783 C CA . CYS A 1 97 ? -22.457 -21.636 45.180 1.00 76.38 97 CYS A CA 1
ATOM 784 C C . CYS A 1 97 ? -21.488 -21.392 46.356 1.00 76.38 97 CYS A C 1
ATOM 786 O O . CYS A 1 97 ? -20.399 -21.976 46.364 1.00 76.38 97 CYS A O 1
ATOM 788 N N . PRO A 1 98 ? -21.820 -20.527 47.331 1.00 77.75 98 PRO A N 1
ATOM 789 C CA . PRO A 1 98 ? -20.994 -20.340 48.518 1.00 77.75 98 PRO A CA 1
ATOM 790 C C . PRO A 1 98 ? -20.756 -21.660 49.263 1.00 77.75 98 PRO A C 1
ATOM 792 O O . PRO A 1 98 ? -21.677 -22.449 49.455 1.00 77.75 98 PRO A O 1
ATOM 795 N N . SER A 1 99 ? -19.516 -21.903 49.697 1.00 72.62 99 SER A N 1
ATOM 796 C CA . SER A 1 99 ? -19.180 -23.077 50.511 1.00 72.62 99 SER A CA 1
ATOM 797 C C . SER A 1 99 ? -19.812 -22.970 51.903 1.00 72.62 99 SER A C 1
ATOM 799 O O . SER A 1 99 ? -19.599 -21.980 52.603 1.00 72.62 99 SER A O 1
ATOM 801 N N . THR A 1 100 ? -20.543 -24.006 52.323 1.00 65.81 100 THR A N 1
ATOM 802 C CA . THR A 1 100 ? -21.322 -24.056 53.576 1.00 65.81 100 THR A CA 1
ATOM 803 C C . THR A 1 100 ? -20.479 -24.281 54.843 1.00 65.81 100 THR A C 1
ATOM 805 O O . THR A 1 100 ? -21.019 -24.433 55.942 1.00 65.81 100 THR A O 1
ATOM 808 N N . THR A 1 101 ? -19.149 -24.325 54.739 1.00 63.75 101 THR A N 1
ATOM 809 C CA . THR A 1 101 ? -18.252 -24.671 55.853 1.00 63.75 101 THR A CA 1
ATOM 810 C C . THR A 1 101 ? -17.838 -23.423 56.656 1.00 63.75 101 THR A C 1
ATOM 812 O O . THR A 1 101 ? -16.734 -22.911 56.514 1.00 63.75 101 THR A O 1
ATOM 815 N N . GLY A 1 102 ? -18.735 -22.915 57.518 1.00 64.94 102 GLY A N 1
ATOM 816 C CA . GLY A 1 102 ? -18.430 -21.881 58.530 1.00 64.94 102 GLY A CA 1
ATOM 817 C C . GLY A 1 102 ? -19.479 -20.763 58.654 1.00 64.94 102 GLY A C 1
ATOM 818 O O . GLY A 1 102 ? -19.522 -19.845 57.842 1.00 64.94 102 GLY A O 1
ATOM 819 N N . ARG A 1 103 ? -20.289 -20.777 59.728 1.00 64.62 103 ARG A N 1
ATOM 820 C CA . ARG A 1 103 ? -21.524 -19.962 59.885 1.00 64.62 103 ARG A CA 1
ATOM 821 C C . ARG A 1 103 ? -21.388 -18.439 59.689 1.00 64.62 103 ARG A C 1
ATOM 823 O O . ARG A 1 103 ? -22.364 -17.798 59.302 1.00 64.62 103 ARG A O 1
ATOM 830 N N . GLN A 1 104 ? -20.243 -17.829 60.009 1.00 60.25 104 GLN A N 1
ATOM 831 C CA . GLN A 1 104 ? -20.046 -16.371 59.880 1.00 60.25 104 GLN A CA 1
ATOM 832 C C . GLN A 1 104 ? -19.503 -15.955 58.506 1.00 60.25 104 GLN A C 1
ATOM 834 O O . GLN A 1 104 ? -19.973 -14.954 57.963 1.00 60.25 104 GLN A O 1
ATOM 839 N N . GLY A 1 105 ? -18.572 -16.728 57.930 1.00 66.62 105 GLY A N 1
ATOM 840 C CA . GLY A 1 105 ? -18.069 -16.511 56.566 1.00 66.62 105 GLY A CA 1
ATOM 841 C C . GLY A 1 105 ? -19.122 -16.805 55.493 1.00 66.62 105 GLY A C 1
ATOM 842 O O . GLY A 1 105 ? -19.153 -16.145 54.460 1.00 66.62 105 GLY A O 1
ATOM 843 N N . ASP A 1 106 ? -20.044 -17.720 55.791 1.00 77.94 106 ASP A N 1
ATOM 844 C CA . ASP A 1 106 ? -21.147 -18.114 54.915 1.00 77.94 106 ASP A CA 1
ATOM 845 C C . ASP A 1 106 ? -22.118 -16.946 54.638 1.00 77.94 106 ASP A C 1
ATOM 847 O O . ASP A 1 106 ? -22.469 -16.648 53.500 1.00 77.94 106 ASP A O 1
ATOM 851 N N . LYS A 1 107 ? -22.493 -16.152 55.651 1.00 84.75 107 LYS A N 1
ATOM 852 C CA . LYS A 1 107 ? -23.424 -15.024 55.432 1.00 84.75 107 LYS A CA 1
ATOM 853 C C . LYS A 1 107 ? -22.861 -13.948 54.496 1.00 84.75 107 LYS A C 1
ATOM 855 O O . LYS A 1 107 ? -23.619 -13.342 53.737 1.00 84.75 107 LYS A O 1
ATOM 860 N N . THR A 1 108 ? -21.566 -13.639 54.568 1.00 86.19 108 THR A N 1
ATOM 861 C CA . THR A 1 108 ? -20.952 -12.608 53.712 1.00 86.19 108 THR A CA 1
ATOM 862 C C . THR A 1 108 ? -20.749 -13.108 52.284 1.00 86.19 108 THR A C 1
ATOM 864 O O . THR A 1 108 ? -20.994 -12.339 51.348 1.00 86.19 108 THR A O 1
ATOM 867 N N . SER A 1 109 ? -20.379 -14.379 52.105 1.00 84.44 109 SER A N 1
ATOM 868 C CA . SER A 1 109 ? -20.265 -15.018 50.792 1.00 84.44 109 SER A CA 1
ATOM 869 C C . SER A 1 109 ? -21.628 -15.149 50.104 1.00 84.44 109 SER A C 1
ATOM 871 O O . SER A 1 109 ? -21.735 -14.747 48.946 1.00 84.44 109 SER A O 1
ATOM 873 N N . TRP A 1 110 ? -22.695 -15.544 50.813 1.00 87.06 110 TRP A N 1
ATOM 874 C CA . TRP A 1 110 ? -24.071 -15.522 50.287 1.00 87.06 110 TRP A CA 1
ATOM 875 C C . TRP A 1 110 ? -24.512 -14.124 49.864 1.00 87.06 110 TRP A C 1
ATOM 877 O O . TRP A 1 110 ? -25.018 -13.951 48.759 1.00 87.06 110 TRP A O 1
ATOM 887 N N . ARG A 1 111 ? -24.262 -13.086 50.677 1.00 88.81 111 ARG A N 1
ATOM 888 C CA . ARG A 1 111 ? -24.564 -11.699 50.271 1.00 88.81 111 ARG A CA 1
ATOM 889 C C . ARG A 1 111 ? -23.807 -11.290 49.005 1.00 88.81 111 ARG A C 1
ATOM 891 O O . ARG A 1 111 ? -24.353 -10.549 48.192 1.00 88.81 111 ARG A O 1
ATOM 898 N N . LYS A 1 112 ? -22.554 -11.733 48.838 1.00 87.50 112 LYS A N 1
ATOM 899 C CA . LYS A 1 112 ? -21.762 -11.475 47.624 1.00 87.50 112 LYS A CA 1
ATOM 900 C C . LYS A 1 112 ? -22.336 -12.222 46.418 1.00 87.50 112 LYS A C 1
ATOM 902 O O . LYS A 1 112 ? -22.508 -11.592 45.380 1.00 87.50 112 LYS A O 1
ATOM 907 N N . ALA A 1 113 ? -22.682 -13.500 46.569 1.00 87.44 113 ALA A N 1
ATOM 908 C CA . ALA A 1 113 ? -23.276 -14.318 45.514 1.00 87.44 113 ALA A CA 1
ATOM 909 C C . ALA A 1 113 ? -24.647 -13.785 45.072 1.00 87.44 113 ALA A C 1
ATOM 911 O O . ALA A 1 113 ? -24.866 -13.612 43.881 1.00 87.44 113 ALA A O 1
ATOM 912 N N . ILE A 1 114 ? -25.528 -13.420 46.012 1.00 89.75 114 ILE A N 1
ATOM 913 C CA . ILE A 1 114 ? -26.839 -12.821 45.710 1.00 89.75 114 ILE A CA 1
ATOM 914 C C . ILE A 1 114 ? -26.675 -11.482 44.986 1.00 89.75 114 ILE A C 1
ATOM 916 O O . ILE A 1 114 ? -27.342 -11.245 43.984 1.00 89.75 114 ILE A O 1
ATOM 920 N N . ARG A 1 115 ? -25.757 -10.614 45.441 1.00 90.94 115 ARG A N 1
ATOM 921 C CA . ARG A 1 115 ? -25.457 -9.360 44.727 1.00 90.94 115 ARG A CA 1
ATOM 922 C C . ARG A 1 115 ? -24.924 -9.614 43.315 1.00 90.94 115 ARG A C 1
ATOM 924 O O . ARG A 1 115 ? -25.297 -8.883 42.404 1.00 90.94 115 ARG A O 1
ATOM 931 N N . ASN A 1 116 ? -24.077 -10.629 43.131 1.00 90.06 116 ASN A N 1
ATOM 932 C CA . ASN A 1 116 ? -23.571 -11.003 41.811 1.00 90.06 116 ASN A CA 1
ATOM 933 C C . ASN A 1 116 ? -24.691 -11.538 40.907 1.00 90.06 116 ASN A C 1
ATOM 935 O O . ASN A 1 116 ? -24.813 -11.088 39.775 1.00 90.06 116 ASN A O 1
ATOM 939 N N . ALA A 1 117 ? -25.550 -12.424 41.421 1.00 91.25 117 ALA A N 1
ATOM 940 C CA . ALA A 1 117 ? -26.708 -12.956 40.704 1.00 91.25 117 ALA A CA 1
ATOM 941 C C . ALA A 1 117 ? -27.682 -11.848 40.285 1.00 91.25 117 ALA A C 1
ATOM 943 O O . ALA A 1 117 ? -28.107 -11.815 39.136 1.00 91.25 117 ALA A O 1
ATOM 944 N N . ALA A 1 118 ? -27.988 -10.909 41.187 1.00 92.44 118 ALA A N 1
ATOM 945 C CA . ALA A 1 118 ? -28.824 -9.754 40.874 1.00 92.44 118 ALA A CA 1
ATOM 946 C C . ALA A 1 118 ? -28.206 -8.916 39.745 1.00 92.44 118 ALA A C 1
ATOM 948 O O . ALA A 1 118 ? -28.878 -8.608 38.768 1.00 92.44 118 ALA A O 1
ATOM 949 N N . ALA A 1 119 ? -26.903 -8.623 39.826 1.00 91.94 119 ALA A N 1
ATOM 950 C CA . ALA A 1 119 ? -26.203 -7.915 38.759 1.00 91.94 119 ALA A CA 1
ATOM 951 C C . ALA A 1 119 ? -26.233 -8.690 37.428 1.00 91.94 119 ALA A C 1
ATOM 953 O O . ALA A 1 119 ? -26.488 -8.091 36.387 1.00 91.94 119 ALA A O 1
ATOM 954 N N . GLN A 1 120 ? -25.992 -10.005 37.438 1.00 92.44 120 GLN A N 1
ATOM 955 C CA . GLN A 1 120 ? -26.055 -10.848 36.238 1.00 92.44 120 GLN A CA 1
ATOM 956 C C . GLN A 1 120 ? -27.461 -10.880 35.629 1.00 92.44 120 GLN A C 1
ATOM 958 O O . GLN A 1 120 ? -27.584 -10.778 34.412 1.00 92.44 120 GLN A O 1
ATOM 963 N N . ASN A 1 121 ? -28.509 -10.964 36.450 1.00 94.00 121 ASN A N 1
ATOM 964 C CA . ASN A 1 121 ? -29.894 -10.926 35.987 1.00 94.00 121 ASN A CA 1
ATOM 965 C C . ASN A 1 121 ? -30.205 -9.626 35.230 1.00 94.00 121 ASN A C 1
ATOM 967 O O . ASN A 1 121 ? -30.769 -9.683 34.142 1.00 94.00 121 ASN A O 1
ATOM 971 N N . GLU A 1 122 ? -29.763 -8.474 35.747 1.00 95.62 122 GLU A N 1
ATOM 972 C CA . GLU A 1 122 ? -29.907 -7.189 35.046 1.00 95.62 122 GLU A CA 1
ATOM 973 C C . GLU A 1 122 ? -29.170 -7.179 33.695 1.00 95.62 122 GLU A C 1
ATOM 975 O O . GLU A 1 122 ? -29.725 -6.751 32.683 1.00 95.62 122 GLU A O 1
ATOM 980 N N . HIS A 1 123 ? -27.943 -7.717 33.632 1.00 94.75 123 HIS A N 1
ATOM 981 C CA . HIS A 1 123 ? -27.206 -7.848 32.361 1.00 94.75 123 HIS A CA 1
ATOM 982 C C . HIS A 1 123 ? -27.932 -8.751 31.357 1.00 94.75 123 HIS A C 1
ATOM 984 O O . HIS A 1 123 ? -27.962 -8.448 30.163 1.00 94.75 123 HIS A O 1
ATOM 990 N N . LEU A 1 124 ? -28.529 -9.854 31.819 1.00 95.31 124 LEU A N 1
ATOM 991 C CA . LEU A 1 124 ? -29.302 -10.760 30.969 1.00 95.31 124 LEU A CA 1
ATOM 992 C C . LEU A 1 124 ? -30.609 -10.122 30.489 1.00 95.31 124 LEU A C 1
ATOM 994 O O . LEU A 1 124 ? -30.976 -10.308 29.330 1.00 95.31 124 LEU A O 1
ATOM 998 N N . LEU A 1 125 ? -31.285 -9.339 31.331 1.00 97.69 125 LEU A N 1
ATOM 999 C CA . LEU A 1 125 ? -32.477 -8.587 30.942 1.00 97.69 125 LEU A CA 1
ATOM 1000 C C . LEU A 1 125 ? -32.151 -7.562 29.848 1.00 97.69 125 LEU A C 1
ATOM 1002 O O . LEU A 1 125 ? -32.816 -7.543 28.813 1.00 97.69 125 LEU A O 1
ATOM 1006 N N . LEU A 1 126 ? -31.081 -6.780 30.025 1.00 97.56 126 LEU A N 1
ATOM 1007 C CA . LEU A 1 126 ? -30.594 -5.845 29.004 1.00 97.56 126 LEU A CA 1
ATOM 1008 C C . LEU A 1 126 ? -30.211 -6.561 27.706 1.00 97.56 126 LEU A C 1
ATOM 1010 O O . LEU A 1 126 ? -30.518 -6.081 26.618 1.00 97.56 126 LEU A O 1
ATOM 1014 N N . ARG A 1 127 ? -29.566 -7.730 27.796 1.00 97.44 127 ARG A N 1
ATOM 1015 C CA . ARG A 1 127 ? -29.240 -8.544 26.620 1.00 97.44 127 ARG A CA 1
ATOM 1016 C C . ARG A 1 127 ? -30.496 -9.014 25.887 1.00 97.44 127 ARG A C 1
ATOM 1018 O O . ARG A 1 127 ? -30.515 -8.941 24.664 1.00 97.44 127 ARG A O 1
ATOM 1025 N N . ASN A 1 128 ? -31.516 -9.485 26.604 1.00 98.12 128 ASN A N 1
ATOM 1026 C CA . ASN A 1 128 ? -32.787 -9.889 26.001 1.00 98.12 128 ASN A CA 1
ATOM 1027 C C . ASN A 1 128 ? -33.472 -8.711 25.304 1.00 98.12 128 ASN A C 1
ATOM 1029 O O . ASN A 1 128 ? -33.891 -8.856 24.162 1.00 98.12 128 ASN A O 1
ATOM 1033 N N . LEU A 1 129 ? -33.500 -7.538 25.941 1.00 97.88 129 LEU A N 1
ATOM 1034 C CA . LEU A 1 129 ? -34.021 -6.320 25.322 1.00 97.88 129 LEU A CA 1
ATOM 1035 C C . LEU A 1 129 ? -33.247 -5.961 24.043 1.00 97.88 129 LEU A C 1
ATOM 1037 O O . LEU A 1 129 ? -33.850 -5.704 23.008 1.00 97.88 129 LEU A O 1
ATOM 1041 N N . ASN A 1 130 ? -31.912 -5.999 24.081 1.00 97.75 130 ASN A N 1
ATOM 1042 C CA . ASN A 1 130 ? -31.085 -5.742 22.900 1.00 97.75 130 ASN A CA 1
ATOM 1043 C C . ASN A 1 130 ? -31.338 -6.762 21.780 1.00 97.75 130 ASN A C 1
ATOM 1045 O O . ASN A 1 130 ? -31.327 -6.389 20.612 1.00 97.75 130 ASN A O 1
ATOM 1049 N N . LEU A 1 131 ? -31.560 -8.037 22.114 1.00 97.88 131 LEU A N 1
ATOM 1050 C CA . LEU A 1 131 ? -31.891 -9.079 21.138 1.00 97.88 131 LEU A CA 1
ATOM 1051 C C . LEU A 1 131 ? -33.260 -8.843 20.498 1.00 97.88 131 LEU A C 1
ATOM 1053 O O . LEU A 1 131 ? -33.354 -8.947 19.283 1.00 97.88 131 LEU A O 1
ATOM 1057 N N . GLN A 1 132 ? -34.271 -8.459 21.281 1.00 97.62 132 GLN A N 1
ATOM 1058 C CA . GLN A 1 132 ? -35.592 -8.082 20.762 1.00 97.62 132 GLN A CA 1
ATOM 1059 C C . GLN A 1 132 ? -35.493 -6.878 19.817 1.00 97.62 132 GLN A C 1
ATOM 1061 O O . GLN A 1 132 ? -35.994 -6.920 18.701 1.00 97.62 132 GLN A O 1
ATOM 1066 N N . LEU A 1 133 ? -34.741 -5.841 20.206 1.00 97.38 133 LEU A N 1
ATOM 1067 C CA . LEU A 1 133 ? -34.479 -4.698 19.327 1.00 97.38 133 LEU A CA 1
ATOM 1068 C C . LEU A 1 133 ? -33.734 -5.114 18.047 1.00 97.38 133 LEU A C 1
ATOM 1070 O O . LEU A 1 133 ? -34.000 -4.587 16.971 1.00 97.38 133 LEU A O 1
ATOM 1074 N N . MET A 1 134 ? -32.790 -6.051 18.127 1.00 96.75 134 MET A N 1
ATOM 1075 C CA . MET A 1 134 ? -32.132 -6.559 16.923 1.00 96.75 134 MET A CA 1
ATOM 1076 C C . MET A 1 134 ? -33.085 -7.375 16.047 1.00 96.75 134 MET A C 1
ATOM 1078 O O . MET A 1 134 ? -33.003 -7.262 14.832 1.00 96.75 134 MET A O 1
ATOM 1082 N N . GLU A 1 135 ? -33.986 -8.164 16.618 1.00 96.56 135 GLU A N 1
ATOM 1083 C CA . GLU A 1 135 ? -34.980 -8.914 15.846 1.00 96.56 135 GLU A CA 1
ATOM 1084 C C . GLU A 1 135 ? -35.887 -7.973 15.036 1.00 96.56 135 GLU A C 1
ATOM 1086 O O . GLU A 1 135 ? -36.090 -8.203 13.843 1.00 96.56 135 GLU A O 1
ATOM 1091 N N . ASP A 1 136 ? -36.307 -6.858 15.640 1.00 96.19 136 ASP A N 1
ATOM 1092 C CA . ASP A 1 136 ? -37.165 -5.859 14.996 1.00 96.19 136 ASP A CA 1
ATOM 1093 C C . ASP A 1 136 ? -36.427 -5.013 13.940 1.00 96.19 136 ASP A C 1
ATOM 1095 O O . ASP A 1 136 ? -36.951 -4.767 12.852 1.00 96.19 136 ASP A O 1
ATOM 1099 N N . TYR A 1 137 ? -35.209 -4.539 14.240 1.00 96.94 137 TYR A N 1
ATOM 1100 C CA . TYR A 1 137 ? -34.542 -3.503 13.431 1.00 96.94 137 TYR A CA 1
ATOM 1101 C C . TYR A 1 137 ? -33.313 -3.988 12.652 1.00 96.94 137 TYR A C 1
ATOM 1103 O O . TYR A 1 137 ? -32.923 -3.362 11.660 1.00 96.94 137 TYR A O 1
ATOM 1111 N N . ALA A 1 138 ? -32.657 -5.071 13.077 1.00 96.81 138 ALA A N 1
ATOM 1112 C CA . ALA A 1 138 ? -31.390 -5.485 12.478 1.00 96.81 138 ALA A CA 1
ATOM 1113 C C . ALA A 1 138 ? -31.514 -5.991 11.031 1.00 96.81 138 ALA A C 1
ATOM 1115 O O . ALA A 1 138 ? -30.634 -5.635 10.247 1.00 96.81 138 ALA A O 1
ATOM 1116 N N . PRO A 1 139 ? -32.556 -6.743 10.610 1.00 96.19 139 PRO A N 1
ATOM 1117 C CA . PRO A 1 139 ? -32.661 -7.209 9.225 1.00 96.19 139 PRO A CA 1
ATOM 1118 C C . PRO A 1 139 ? -32.640 -6.064 8.204 1.00 96.19 139 PRO A C 1
ATOM 1120 O O . PRO A 1 139 ? -31.856 -6.089 7.253 1.00 96.19 139 PRO A O 1
ATOM 1123 N N . GLU A 1 140 ? -33.434 -5.013 8.428 1.00 95.94 140 GLU A N 1
ATOM 1124 C CA . GLU A 1 140 ? -33.455 -3.841 7.546 1.00 95.94 140 GLU A CA 1
ATOM 1125 C C . GLU A 1 140 ? -32.153 -3.039 7.610 1.00 95.94 140 GLU A C 1
ATOM 1127 O O . GLU A 1 140 ? -31.654 -2.568 6.583 1.00 95.94 140 GLU A O 1
ATOM 1132 N N . MET A 1 141 ? -31.601 -2.867 8.814 1.00 97.00 141 MET A N 1
ATOM 1133 C CA . MET A 1 141 ? -30.349 -2.143 9.011 1.00 97.00 141 MET A CA 1
ATOM 1134 C C . MET A 1 141 ? -29.180 -2.846 8.326 1.00 97.00 141 MET A C 1
ATOM 1136 O O . MET A 1 141 ? -28.410 -2.190 7.623 1.00 97.00 141 MET A O 1
ATOM 1140 N N . TYR A 1 142 ? -29.067 -4.167 8.468 1.00 96.94 142 TYR A N 1
ATOM 1141 C CA . TYR A 1 142 ? -28.032 -4.955 7.810 1.00 96.94 142 TYR A CA 1
ATOM 1142 C C . TYR A 1 142 ? -28.219 -4.998 6.300 1.00 96.94 142 TYR A C 1
ATOM 1144 O O . TYR A 1 142 ? -27.231 -4.873 5.585 1.00 96.94 142 TYR A O 1
ATOM 1152 N N . LEU A 1 143 ? -29.451 -5.076 5.791 1.00 97.75 143 LEU A N 1
ATOM 1153 C CA . LEU A 1 143 ? -29.693 -4.996 4.350 1.00 97.75 143 LEU A CA 1
ATOM 1154 C C . LEU A 1 143 ? -29.221 -3.650 3.772 1.00 97.75 143 LEU A C 1
ATOM 1156 O O . LEU A 1 143 ? -28.509 -3.621 2.768 1.00 97.75 143 LEU A O 1
ATOM 1160 N N . LYS A 1 144 ? -29.561 -2.530 4.425 1.00 97.75 144 LYS A N 1
ATOM 1161 C CA . LYS A 1 144 ? -29.097 -1.186 4.029 1.00 97.75 144 LYS A CA 1
ATOM 1162 C C . LYS A 1 144 ? -27.578 -1.056 4.137 1.00 97.75 144 LYS A C 1
ATOM 1164 O O . LYS A 1 144 ? -26.947 -0.468 3.261 1.00 97.75 144 LYS A O 1
ATOM 1169 N N . PHE A 1 145 ? -26.993 -1.590 5.206 1.00 98.00 145 PHE A N 1
ATOM 1170 C CA . PHE A 1 145 ? -25.553 -1.558 5.433 1.00 98.00 145 PHE A CA 1
ATOM 1171 C C . PHE A 1 145 ? -24.792 -2.373 4.384 1.00 98.00 145 PHE A C 1
ATOM 1173 O O . PHE A 1 145 ? -23.853 -1.852 3.790 1.00 98.00 145 PHE A O 1
ATOM 1180 N N . ASN A 1 146 ? -25.237 -3.596 4.093 1.00 98.25 146 ASN A N 1
ATOM 1181 C CA . ASN A 1 146 ? -24.647 -4.451 3.066 1.00 98.25 146 ASN A CA 1
ATOM 1182 C C . ASN A 1 146 ? -24.743 -3.797 1.691 1.00 98.25 146 ASN A C 1
ATOM 1184 O O . ASN A 1 146 ? -23.730 -3.686 1.012 1.00 98.25 146 ASN A O 1
ATOM 1188 N N . LYS A 1 147 ? -25.910 -3.248 1.330 1.00 98.31 147 LYS A N 1
ATOM 1189 C CA . LYS A 1 147 ? -26.067 -2.495 0.081 1.00 98.31 147 LYS A CA 1
ATOM 1190 C C . LYS A 1 147 ? -25.091 -1.318 -0.011 1.00 98.31 147 LYS A C 1
ATOM 1192 O O . LYS A 1 147 ? -24.461 -1.117 -1.039 1.00 98.31 147 LYS A O 1
ATOM 1197 N N . ARG A 1 148 ? -24.907 -0.563 1.078 1.00 98.38 148 ARG A N 1
ATOM 1198 C CA . ARG A 1 148 ? -23.923 0.531 1.128 1.00 98.38 148 ARG A CA 1
ATOM 1199 C C . ARG A 1 148 ? -22.488 0.027 0.944 1.00 98.38 148 ARG A C 1
ATOM 1201 O O . ARG A 1 148 ? -21.698 0.705 0.291 1.00 98.38 148 ARG A O 1
ATOM 1208 N N . LEU A 1 149 ? -22.135 -1.109 1.546 1.00 98.50 149 LEU A N 1
ATOM 1209 C CA . LEU A 1 149 ? -20.815 -1.720 1.375 1.00 98.50 149 LEU A CA 1
ATOM 1210 C C . LEU A 1 149 ? -20.601 -2.205 -0.060 1.00 98.50 149 LEU A C 1
ATOM 1212 O O . LEU A 1 149 ? -19.528 -1.985 -0.612 1.00 98.50 149 LEU A O 1
ATOM 1216 N N . GLU A 1 150 ? -21.619 -2.806 -0.674 1.00 98.50 150 GLU A N 1
ATOM 1217 C CA . GLU A 1 150 ? -21.597 -3.197 -2.082 1.00 98.50 150 GLU A CA 1
ATOM 1218 C C . GLU A 1 150 ? -21.429 -1.971 -2.985 1.00 98.50 150 GLU A C 1
ATOM 1220 O O . GLU A 1 150 ? -20.540 -1.963 -3.831 1.00 98.50 150 GLU A O 1
ATOM 1225 N N . ASP A 1 151 ? -22.206 -0.904 -2.789 1.00 98.44 151 ASP A N 1
ATOM 1226 C CA . ASP A 1 151 ? -22.086 0.335 -3.569 1.00 98.44 151 ASP A CA 1
ATOM 1227 C C . ASP A 1 151 ? -20.680 0.954 -3.444 1.00 98.44 151 ASP A C 1
ATOM 1229 O O . ASP A 1 151 ? -20.095 1.390 -4.441 1.00 98.44 151 ASP A O 1
ATOM 1233 N N . LEU A 1 152 ? -20.111 0.956 -2.230 1.00 98.56 152 LEU A N 1
ATOM 1234 C CA . LEU A 1 152 ? -18.744 1.418 -1.980 1.00 98.56 152 LEU A CA 1
ATOM 1235 C C . LEU A 1 152 ? -17.718 0.541 -2.709 1.00 98.56 152 LEU A C 1
ATOM 1237 O O . LEU A 1 152 ? -16.830 1.075 -3.367 1.00 98.56 152 LEU A O 1
ATOM 1241 N N . LEU A 1 153 ? -17.858 -0.785 -2.645 1.00 98.50 153 LEU A N 1
ATOM 1242 C CA . LEU A 1 153 ? -16.978 -1.717 -3.348 1.00 98.50 153 LEU A CA 1
ATOM 1243 C C . LEU A 1 153 ? -17.001 -1.461 -4.862 1.00 98.50 153 LEU A C 1
ATOM 1245 O O . LEU A 1 153 ? -15.948 -1.271 -5.466 1.00 98.50 153 LEU A O 1
ATOM 1249 N N . HIS A 1 154 ? -18.188 -1.369 -5.467 1.00 98.50 154 HIS A N 1
ATOM 1250 C CA . HIS A 1 154 ? -18.329 -1.092 -6.900 1.00 98.50 154 HIS A CA 1
ATOM 1251 C C . HIS A 1 154 ? -17.734 0.271 -7.289 1.00 98.50 154 HIS A C 1
ATOM 1253 O O . HIS A 1 154 ? -17.153 0.413 -8.373 1.00 98.50 154 HIS A O 1
ATOM 1259 N N . HIS A 1 155 ? -17.874 1.282 -6.424 1.00 98.44 155 HIS A N 1
ATOM 1260 C CA . HIS A 1 155 ? -17.263 2.594 -6.627 1.00 98.44 155 HIS A CA 1
ATOM 1261 C C . HIS A 1 155 ? -15.733 2.507 -6.644 1.00 98.44 155 HIS A C 1
ATOM 1263 O O . HIS A 1 155 ? -15.109 2.973 -7.600 1.00 98.44 155 HIS A O 1
ATOM 1269 N N . GLU A 1 156 ? -15.141 1.865 -5.637 1.00 98.50 156 GLU A N 1
ATOM 1270 C CA . GLU A 1 156 ? -13.689 1.705 -5.523 1.00 98.50 156 GLU A CA 1
ATOM 1271 C C . GLU A 1 156 ? -13.117 0.843 -6.656 1.00 98.50 156 GLU A C 1
ATOM 1273 O O . GLU A 1 156 ? -12.098 1.189 -7.250 1.00 98.50 156 GLU A O 1
ATOM 1278 N N . GLU A 1 157 ? -13.799 -0.230 -7.062 1.00 98.50 157 GLU A N 1
ATOM 1279 C CA . GLU A 1 157 ? -13.395 -1.049 -8.211 1.00 98.50 157 GLU A CA 1
ATOM 1280 C C . GLU A 1 157 ? -13.439 -0.272 -9.533 1.00 98.50 157 GLU A C 1
ATOM 1282 O O . GLU A 1 157 ? -12.586 -0.447 -10.411 1.00 98.50 157 GLU A O 1
ATOM 1287 N N . LYS A 1 158 ? -14.437 0.600 -9.713 1.00 98.50 158 LYS A N 1
ATOM 1288 C CA . LYS A 1 158 ? -14.505 1.502 -10.870 1.00 98.50 158 LYS A CA 1
ATOM 1289 C C . LYS A 1 158 ? -13.365 2.520 -10.838 1.00 98.50 158 LYS A C 1
ATOM 1291 O O . LYS A 1 158 ? -12.740 2.753 -11.873 1.00 98.50 158 LYS A O 1
ATOM 1296 N N . TYR A 1 159 ? -13.083 3.101 -9.676 1.00 98.38 159 TYR A N 1
ATOM 1297 C CA . TYR A 1 159 ? -11.988 4.050 -9.503 1.00 98.38 159 TYR A CA 1
ATOM 1298 C C . TYR A 1 159 ? -10.625 3.397 -9.759 1.00 98.38 159 TYR A C 1
ATOM 1300 O O . TYR A 1 159 ? -9.814 3.936 -10.510 1.00 98.38 159 TYR A O 1
ATOM 1308 N N . LEU A 1 160 ? -10.409 2.185 -9.244 1.00 98.31 160 LEU A N 1
ATOM 1309 C CA . LEU A 1 160 ? -9.209 1.391 -9.487 1.00 98.31 160 LEU A CA 1
ATOM 1310 C C . LEU A 1 160 ? -9.015 1.094 -10.979 1.00 98.31 160 LEU A C 1
ATOM 1312 O O . LEU A 1 160 ? -7.901 1.218 -11.484 1.00 98.31 160 LEU A O 1
ATOM 1316 N N . ARG A 1 161 ? -10.082 0.711 -11.695 1.00 98.44 161 ARG A N 1
ATOM 1317 C CA . ARG A 1 161 ? -10.023 0.493 -13.152 1.00 98.44 161 ARG A CA 1
ATOM 1318 C C . ARG A 1 161 ? -9.603 1.758 -13.893 1.00 98.44 161 ARG A C 1
ATOM 1320 O O . ARG A 1 161 ? -8.660 1.700 -14.675 1.00 98.44 161 ARG A O 1
ATOM 1327 N N . LYS A 1 162 ? -10.218 2.898 -13.572 1.00 98.38 162 LYS A N 1
ATOM 1328 C CA . LYS A 1 162 ? -9.852 4.197 -14.149 1.00 98.38 162 LYS A CA 1
ATOM 1329 C C . LYS A 1 162 ? -8.385 4.551 -13.876 1.00 98.38 162 LYS A C 1
ATOM 1331 O O . LYS A 1 162 ? -7.664 4.925 -14.792 1.00 98.38 162 LYS A O 1
ATOM 1336 N N . MET A 1 163 ? -7.916 4.370 -12.642 1.00 98.25 163 MET A N 1
ATOM 1337 C CA . MET A 1 163 ? -6.517 4.631 -12.284 1.00 98.25 163 MET A CA 1
ATOM 1338 C C . MET A 1 163 ? -5.542 3.726 -13.039 1.00 98.25 163 MET A C 1
ATOM 1340 O O . MET A 1 163 ? -4.484 4.176 -13.471 1.00 98.25 163 MET A O 1
ATOM 1344 N N . ARG A 1 164 ? -5.894 2.453 -13.252 1.00 98.31 164 ARG A N 1
ATOM 1345 C CA . ARG A 1 164 ? -5.089 1.538 -14.073 1.00 98.31 164 ARG A CA 1
ATOM 1346 C C . ARG A 1 164 ? -5.030 1.988 -15.531 1.00 98.31 164 ARG A C 1
ATOM 1348 O O . ARG A 1 164 ? -3.954 1.936 -16.117 1.00 98.31 164 ARG A O 1
ATOM 1355 N N . GLU A 1 165 ? -6.143 2.444 -16.099 1.00 98.19 165 GLU A N 1
ATOM 1356 C CA . GLU A 1 165 ? -6.183 3.002 -17.457 1.00 98.19 165 GLU A CA 1
ATOM 1357 C C . GLU A 1 165 ? -5.306 4.255 -17.577 1.00 98.19 165 GLU A C 1
ATOM 1359 O O . GLU A 1 165 ? -4.501 4.347 -18.501 1.00 98.19 165 GLU A O 1
ATOM 1364 N N . GLU A 1 166 ? -5.379 5.174 -16.610 1.00 98.06 166 GLU A N 1
ATOM 1365 C CA . GLU A 1 166 ? -4.534 6.376 -16.568 1.00 98.06 166 GLU A CA 1
ATOM 1366 C C . GLU A 1 166 ? -3.042 6.029 -16.450 1.00 98.06 166 GLU A C 1
ATOM 1368 O O . GLU A 1 166 ? -2.213 6.579 -17.177 1.00 98.06 166 GLU A O 1
ATOM 1373 N N . VAL A 1 167 ? -2.683 5.072 -15.586 1.00 97.50 167 VAL A N 1
ATOM 1374 C CA . VAL A 1 167 ? -1.302 4.577 -15.468 1.00 97.50 167 VAL A CA 1
ATOM 1375 C C . VAL A 1 167 ? -0.830 3.954 -16.783 1.00 97.50 167 VAL A C 1
ATOM 1377 O O . VAL A 1 167 ? 0.292 4.223 -17.218 1.00 97.50 167 VAL A O 1
ATOM 1380 N N . MET A 1 168 ? -1.675 3.157 -17.442 1.00 97.19 168 MET A N 1
ATOM 1381 C CA . MET A 1 168 ? -1.354 2.547 -18.734 1.00 97.19 168 MET A CA 1
ATOM 1382 C C . MET A 1 1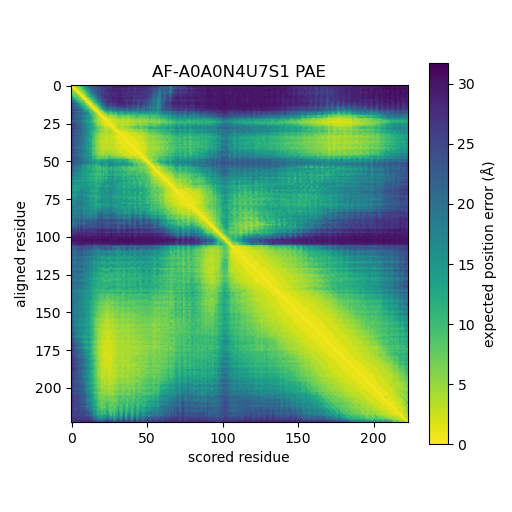68 ? -1.178 3.583 -19.845 1.00 97.19 168 MET A C 1
ATOM 1384 O O . MET A 1 168 ? -0.273 3.444 -20.668 1.00 97.19 168 MET A O 1
ATOM 1388 N N . ASP A 1 169 ? -1.990 4.636 -19.860 1.00 97.69 169 ASP A N 1
ATOM 1389 C CA . ASP A 1 169 ? -1.862 5.743 -20.804 1.00 97.69 169 ASP A CA 1
ATOM 1390 C C . ASP A 1 169 ? -0.568 6.539 -20.565 1.00 97.69 169 ASP A C 1
ATOM 1392 O O . ASP A 1 169 ? 0.208 6.750 -21.498 1.00 97.69 169 ASP A O 1
ATOM 1396 N N . ILE A 1 170 ? -0.240 6.877 -19.311 1.00 96.19 170 ILE A N 1
ATOM 1397 C CA . ILE A 1 170 ? 1.047 7.504 -18.961 1.00 96.19 170 ILE A CA 1
ATOM 1398 C C . ILE A 1 170 ? 2.220 6.625 -19.410 1.00 96.19 170 ILE A C 1
ATOM 1400 O O . ILE A 1 170 ? 3.165 7.124 -20.027 1.00 96.19 170 ILE A O 1
ATOM 1404 N N . HIS A 1 171 ? 2.163 5.321 -19.129 1.00 94.12 171 HIS A N 1
ATOM 1405 C CA . HIS A 1 171 ? 3.178 4.356 -19.546 1.00 94.12 171 HIS A CA 1
ATOM 1406 C C . HIS A 1 171 ? 3.308 4.309 -21.077 1.00 94.12 171 HIS A C 1
ATOM 1408 O O . HIS A 1 171 ? 4.419 4.328 -21.603 1.00 94.12 171 HIS A O 1
ATOM 1414 N N . SER A 1 172 ? 2.187 4.298 -21.804 1.00 95.88 172 SER A N 1
ATOM 1415 C CA . SER A 1 172 ? 2.151 4.316 -23.271 1.00 95.88 172 SER A CA 1
ATOM 1416 C C . SER A 1 172 ? 2.787 5.586 -23.843 1.00 95.88 172 SER A C 1
ATOM 1418 O O . SER A 1 172 ? 3.710 5.508 -24.657 1.00 95.88 172 SER A O 1
ATOM 1420 N N . ARG A 1 173 ? 2.379 6.767 -23.359 1.00 95.88 173 ARG A N 1
ATOM 1421 C CA . ARG A 1 173 ? 2.950 8.058 -23.776 1.00 95.88 173 ARG A CA 1
ATOM 1422 C C . ARG A 1 173 ? 4.445 8.140 -23.479 1.00 95.88 173 ARG A C 1
ATOM 1424 O O . ARG A 1 173 ? 5.213 8.558 -24.345 1.00 95.88 173 ARG A O 1
ATOM 1431 N N . ARG A 1 174 ? 4.868 7.719 -22.280 1.00 94.44 174 ARG A N 1
ATOM 1432 C CA . ARG A 1 174 ? 6.284 7.698 -21.885 1.00 94.44 174 ARG A CA 1
ATOM 1433 C C . ARG A 1 174 ? 7.085 6.783 -22.801 1.00 94.44 174 ARG A C 1
ATOM 1435 O O . ARG A 1 174 ? 8.098 7.220 -23.336 1.00 94.44 174 ARG A O 1
ATOM 1442 N N . ARG A 1 175 ? 6.611 5.556 -23.027 1.00 94.69 175 ARG A N 1
ATOM 1443 C CA . ARG A 1 175 ? 7.263 4.598 -23.922 1.00 94.69 175 ARG A CA 1
ATOM 1444 C C . ARG A 1 175 ? 7.413 5.161 -25.330 1.00 94.69 175 ARG A C 1
ATOM 1446 O O . ARG A 1 175 ? 8.513 5.137 -25.862 1.00 94.69 175 ARG A O 1
ATOM 1453 N N . ASN A 1 176 ? 6.349 5.715 -25.907 1.00 95.62 176 ASN A N 1
ATOM 1454 C CA . ASN A 1 176 ? 6.396 6.286 -27.256 1.00 95.62 176 ASN A CA 1
ATOM 1455 C C . ASN A 1 176 ? 7.392 7.451 -27.350 1.00 95.62 176 ASN A C 1
ATOM 1457 O O . ASN A 1 176 ? 8.186 7.502 -28.287 1.00 95.62 176 ASN A O 1
ATOM 1461 N N . SER A 1 177 ? 7.391 8.346 -26.356 1.00 93.81 177 SER A N 1
ATOM 1462 C CA . SER A 1 177 ? 8.342 9.461 -26.274 1.00 93.81 177 SER A CA 1
ATOM 1463 C C . SER A 1 177 ? 9.794 8.972 -26.209 1.00 93.81 177 SER A C 1
ATOM 1465 O O . SER A 1 177 ? 10.640 9.439 -26.970 1.00 93.81 177 SER A O 1
ATOM 1467 N N . GLN A 1 178 ? 10.081 7.984 -25.355 1.00 93.44 178 GLN A N 1
ATOM 1468 C CA . GLN A 1 178 ? 11.434 7.449 -25.183 1.00 93.44 178 GLN A CA 1
ATOM 1469 C C . GLN A 1 178 ? 11.909 6.633 -26.387 1.00 93.44 178 GLN A C 1
ATOM 1471 O O . GLN A 1 178 ? 13.066 6.747 -26.771 1.00 93.44 178 GLN A O 1
ATOM 1476 N N . VAL A 1 179 ? 11.032 5.855 -27.026 1.00 93.62 179 VAL A N 1
ATOM 1477 C CA . VAL A 1 179 ? 11.371 5.120 -28.257 1.00 93.62 179 VAL A CA 1
ATOM 1478 C C . VAL A 1 179 ? 11.724 6.092 -29.385 1.00 93.62 179 VAL A C 1
ATOM 1480 O O . VAL A 1 179 ? 12.706 5.881 -30.096 1.00 93.62 179 VAL A O 1
ATOM 1483 N N . GLU A 1 180 ? 10.974 7.186 -29.527 1.00 94.00 180 GLU A N 1
ATOM 1484 C CA . GLU A 1 180 ? 11.270 8.221 -30.520 1.00 94.00 180 GLU A CA 1
ATOM 1485 C C . GLU A 1 180 ? 12.564 8.985 -30.193 1.00 94.00 180 GLU A C 1
ATOM 1487 O O . GLU A 1 180 ? 13.372 9.239 -31.089 1.00 94.00 180 GLU A O 1
ATOM 1492 N N . ALA A 1 181 ? 12.804 9.314 -28.920 1.00 92.62 181 ALA A N 1
ATOM 1493 C CA . ALA A 1 181 ? 14.073 9.891 -28.477 1.00 92.62 181 ALA A CA 1
ATOM 1494 C C . ALA A 1 181 ? 15.249 8.941 -28.759 1.00 92.62 181 ALA A C 1
ATOM 1496 O O . ALA A 1 181 ? 16.248 9.359 -29.337 1.00 92.62 181 ALA A O 1
ATOM 1497 N N . GLY A 1 182 ? 15.098 7.649 -28.462 1.00 92.50 182 GLY A N 1
ATOM 1498 C CA . GLY A 1 182 ? 16.103 6.625 -28.736 1.00 92.50 182 GLY A CA 1
ATOM 1499 C C . GLY A 1 182 ? 16.407 6.450 -30.220 1.00 92.50 182 GLY A C 1
ATOM 1500 O O . GLY A 1 182 ? 17.565 6.275 -30.596 1.00 92.50 182 GLY A O 1
ATOM 1501 N N . ARG A 1 183 ? 15.398 6.569 -31.093 1.00 94.12 183 ARG A N 1
ATOM 1502 C CA . ARG A 1 183 ? 15.600 6.591 -32.550 1.00 94.12 183 ARG A CA 1
ATOM 1503 C C . ARG A 1 183 ? 16.475 7.773 -32.971 1.00 94.12 183 ARG A C 1
ATOM 1505 O O . ARG A 1 183 ? 17.418 7.586 -33.736 1.00 94.12 183 ARG A O 1
ATOM 1512 N N . LYS A 1 184 ? 16.188 8.968 -32.447 1.00 95.62 184 LYS A N 1
ATOM 1513 C CA . LYS A 1 184 ? 16.978 10.180 -32.717 1.00 95.62 184 LYS A CA 1
ATOM 1514 C C . LYS A 1 184 ? 18.402 10.067 -32.178 1.00 95.62 184 LYS A C 1
ATOM 1516 O O . LYS A 1 184 ? 19.330 10.449 -32.881 1.00 95.62 184 LYS A O 1
ATOM 1521 N N . LEU A 1 185 ? 18.584 9.519 -30.976 1.00 94.81 185 LEU A N 1
ATOM 1522 C CA . LEU A 1 185 ? 19.908 9.296 -30.388 1.00 94.81 185 LEU A CA 1
ATOM 1523 C C . LEU A 1 185 ? 20.753 8.366 -31.262 1.00 94.81 185 LEU A C 1
ATOM 1525 O O . LEU A 1 185 ? 21.867 8.735 -31.612 1.00 94.81 185 LEU A O 1
ATOM 1529 N N . LYS A 1 186 ? 20.199 7.235 -31.717 1.00 94.19 186 LYS A N 1
ATOM 1530 C CA . LYS A 1 186 ? 20.901 6.311 -32.628 1.00 94.19 186 LYS A CA 1
ATOM 1531 C C . LYS A 1 186 ? 21.268 6.954 -33.966 1.00 94.19 186 LYS A C 1
ATOM 1533 O O . LYS A 1 186 ? 22.348 6.710 -34.502 1.00 94.19 186 LYS A O 1
ATOM 1538 N N . GLU A 1 187 ? 20.381 7.780 -34.520 1.00 97.06 187 GLU A N 1
ATOM 1539 C CA . GLU A 1 187 ? 20.659 8.522 -35.755 1.00 97.06 187 GLU A CA 1
ATOM 1540 C C . GLU A 1 187 ? 21.802 9.531 -35.559 1.00 97.06 187 GLU A C 1
ATOM 1542 O O . GLU A 1 187 ? 22.707 9.616 -36.392 1.00 97.06 187 GLU A O 1
ATOM 1547 N N . LEU A 1 188 ? 21.781 10.279 -34.453 1.00 97.62 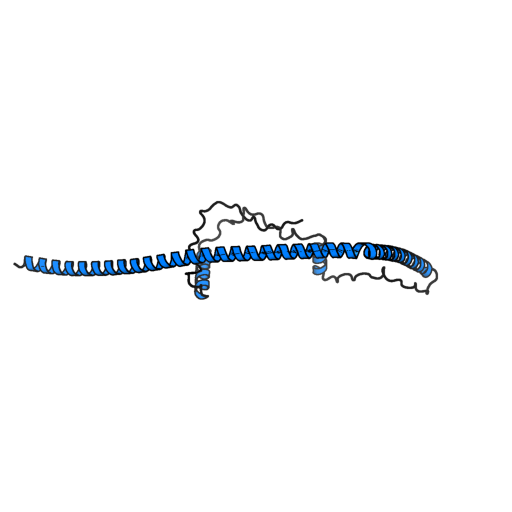188 LEU A N 1
ATOM 1548 C CA . LEU A 1 188 ? 22.827 11.240 -34.106 1.00 97.62 188 LEU A CA 1
ATOM 1549 C C . LEU A 1 188 ? 24.160 10.554 -33.807 1.00 97.62 188 LEU A C 1
ATOM 1551 O O . LEU A 1 188 ? 25.193 11.043 -34.253 1.00 97.62 188 LEU A O 1
ATOM 1555 N N . GLU A 1 189 ? 24.140 9.416 -33.118 1.00 96.38 189 GLU A N 1
ATOM 1556 C CA . GLU A 1 189 ? 25.317 8.590 -32.851 1.00 96.38 189 GLU A CA 1
ATOM 1557 C C . GLU A 1 189 ? 25.942 8.096 -34.159 1.00 96.38 189 GLU A C 1
ATOM 1559 O O . GLU A 1 189 ? 27.138 8.272 -34.377 1.00 96.38 189 GLU A O 1
ATOM 1564 N N . THR A 1 190 ? 25.127 7.580 -35.085 1.00 97.25 190 THR A N 1
ATOM 1565 C CA . THR A 1 190 ? 25.599 7.129 -36.405 1.00 97.25 190 THR A CA 1
ATOM 1566 C C . THR A 1 190 ? 26.237 8.283 -37.180 1.00 97.25 190 THR A C 1
ATOM 1568 O O . THR A 1 190 ? 27.369 8.167 -37.648 1.00 97.25 190 THR A O 1
ATOM 1571 N N . LYS A 1 191 ? 25.560 9.439 -37.246 1.00 97.69 191 LYS A N 1
ATOM 1572 C CA . LYS A 1 191 ? 26.099 10.655 -37.879 1.00 97.69 191 LYS A CA 1
ATOM 1573 C C . LYS A 1 191 ? 27.400 11.107 -37.226 1.00 97.69 191 LYS A C 1
ATOM 1575 O O . LYS A 1 191 ? 28.324 11.524 -37.918 1.00 97.69 191 LYS A O 1
ATOM 1580 N N . TRP A 1 192 ? 27.483 11.044 -35.901 1.00 97.94 192 TRP A N 1
ATOM 1581 C CA . TRP A 1 192 ? 28.686 11.404 -35.165 1.00 97.94 192 TRP A CA 1
ATOM 1582 C C . TRP A 1 192 ? 29.855 10.476 -35.512 1.00 97.94 192 TRP A C 1
ATOM 1584 O O . TRP A 1 192 ? 30.917 10.971 -35.887 1.00 97.94 192 TRP A O 1
ATOM 1594 N N . VAL A 1 193 ? 29.651 9.154 -35.506 1.00 97.88 193 VAL A N 1
ATOM 1595 C CA . VAL A 1 193 ? 30.672 8.171 -35.910 1.00 97.88 193 VAL A CA 1
ATOM 1596 C C . VAL A 1 193 ? 31.121 8.393 -37.359 1.00 97.88 193 VAL A C 1
ATOM 1598 O O . VAL A 1 193 ? 32.323 8.372 -37.647 1.00 97.88 193 VAL A O 1
ATOM 1601 N N . GLU A 1 194 ? 30.188 8.657 -38.277 1.00 97.56 194 GLU A N 1
ATOM 1602 C CA . GLU A 1 194 ? 30.494 8.980 -39.675 1.00 97.56 194 GLU A CA 1
ATOM 1603 C C . GLU A 1 194 ? 31.351 10.247 -39.796 1.00 97.56 194 GLU A C 1
ATOM 1605 O O . GLU A 1 194 ? 32.363 10.246 -40.503 1.00 97.56 194 GLU A O 1
ATOM 1610 N N . MET A 1 195 ? 30.982 11.319 -39.085 1.00 97.94 195 MET A N 1
ATOM 1611 C CA . MET A 1 195 ? 31.722 12.585 -39.080 1.00 97.94 195 MET A CA 1
ATOM 1612 C C . MET A 1 195 ? 33.127 12.424 -38.499 1.00 97.94 195 MET A C 1
ATOM 1614 O O . MET A 1 195 ? 34.087 12.904 -39.100 1.00 97.94 195 MET A O 1
ATOM 1618 N N . VAL A 1 196 ? 33.270 11.712 -37.379 1.00 97.81 196 VAL A N 1
ATOM 1619 C CA . VAL A 1 196 ? 34.575 11.426 -36.759 1.00 97.81 196 VAL A CA 1
ATOM 1620 C C . VAL A 1 196 ? 35.451 10.611 -37.711 1.00 97.81 196 VAL A C 1
ATOM 1622 O O . VAL A 1 196 ? 36.606 10.965 -37.946 1.00 97.81 196 VAL A O 1
ATOM 1625 N N . THR A 1 197 ? 34.892 9.577 -38.344 1.00 97.38 197 THR A N 1
ATOM 1626 C CA . THR A 1 197 ? 35.616 8.744 -39.317 1.00 97.38 197 THR A CA 1
ATOM 1627 C C . THR A 1 197 ? 36.043 9.550 -40.545 1.00 97.38 197 THR A C 1
ATOM 1629 O O . THR A 1 197 ? 37.158 9.392 -41.046 1.00 97.38 197 THR A O 1
ATOM 1632 N N . LYS A 1 198 ? 35.169 10.427 -41.051 1.00 97.44 198 LYS A N 1
ATOM 1633 C CA . LYS A 1 198 ? 35.480 11.308 -42.181 1.00 97.44 198 LYS A CA 1
ATOM 1634 C C . LYS A 1 198 ? 36.576 12.310 -41.818 1.00 97.44 198 LYS A C 1
ATOM 1636 O O . LYS A 1 198 ? 37.492 12.486 -42.615 1.00 97.44 198 LYS A O 1
ATOM 1641 N N . ASN A 1 199 ? 36.511 12.922 -40.635 1.00 97.38 199 ASN A N 1
ATOM 1642 C CA .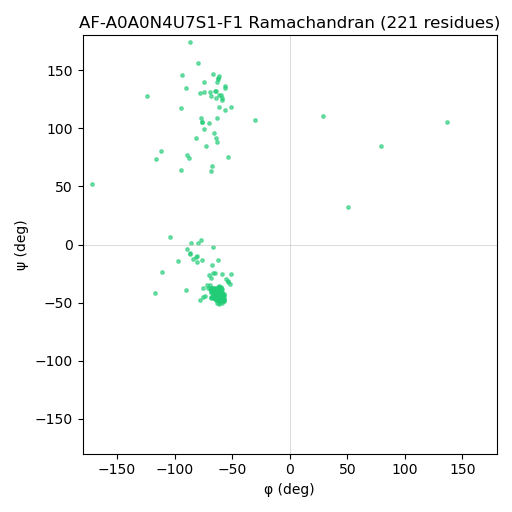 ASN A 1 199 ? 37.544 13.835 -40.142 1.00 97.38 199 ASN A CA 1
ATOM 1643 C C . ASN A 1 199 ? 38.900 13.137 -40.049 1.00 97.38 199 ASN A C 1
ATOM 1645 O O . ASN A 1 199 ? 39.869 13.639 -40.607 1.00 97.38 199 ASN A O 1
ATOM 1649 N N . TYR A 1 200 ? 38.943 11.932 -39.478 1.00 96.94 200 TYR A N 1
ATOM 1650 C CA . TYR A 1 200 ? 40.168 11.137 -39.416 1.00 96.94 200 TYR A CA 1
ATOM 1651 C C . TYR A 1 200 ? 40.753 10.836 -40.810 1.00 96.94 200 TYR A C 1
ATOM 1653 O O . TYR A 1 200 ? 41.948 11.008 -41.044 1.00 96.94 200 TYR A O 1
ATOM 1661 N N . LYS A 1 201 ? 39.912 10.459 -41.785 1.00 97.06 201 LYS A N 1
ATOM 1662 C CA . LYS A 1 201 ? 40.351 10.251 -43.181 1.00 97.06 201 LYS A CA 1
ATOM 1663 C C . LYS A 1 201 ? 40.882 11.532 -43.834 1.00 97.06 201 LYS A C 1
ATOM 1665 O O . LYS A 1 201 ? 41.842 11.467 -44.596 1.00 97.06 201 LYS A O 1
ATOM 1670 N N . MET A 1 202 ? 40.265 12.682 -43.554 1.00 96.62 202 MET A N 1
ATOM 1671 C CA . MET A 1 202 ? 40.732 13.979 -44.056 1.00 96.62 202 MET A CA 1
ATOM 1672 C C . MET A 1 202 ? 42.084 14.360 -43.444 1.00 96.62 202 MET A C 1
ATOM 1674 O O . MET A 1 202 ? 42.962 14.814 -44.171 1.00 96.62 202 MET A O 1
ATOM 1678 N N . GLU A 1 203 ? 42.284 14.130 -42.145 1.00 96.75 203 GLU A N 1
ATOM 1679 C CA . GLU A 1 203 ? 43.573 14.358 -41.480 1.00 96.75 203 GLU A CA 1
ATOM 1680 C C . GLU A 1 203 ? 44.690 13.497 -42.080 1.00 96.75 203 GLU A C 1
ATOM 1682 O O . GLU A 1 203 ? 45.774 14.015 -42.357 1.00 96.75 203 GLU A O 1
ATOM 1687 N N . LEU A 1 204 ? 44.416 12.21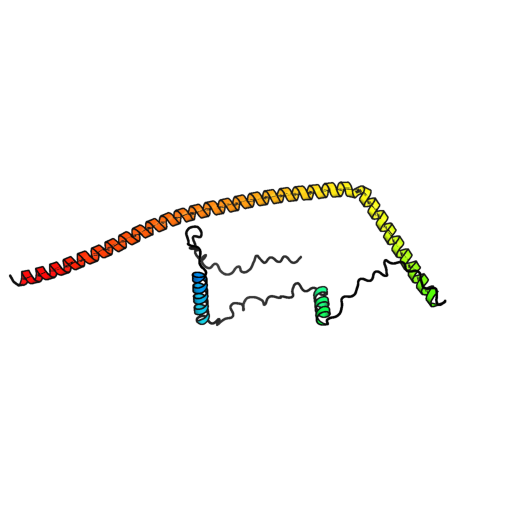8 -42.362 1.00 96.25 204 LEU A N 1
ATOM 1688 C CA . LEU A 1 204 ? 45.365 11.335 -43.046 1.00 96.25 204 LEU A CA 1
ATOM 1689 C C . LEU A 1 204 ? 45.733 11.856 -44.444 1.00 96.25 204 LEU A C 1
ATOM 1691 O O . LEU A 1 204 ? 46.918 12.004 -44.741 1.00 96.25 204 LEU A O 1
ATOM 1695 N N . ALA A 1 205 ? 44.743 12.206 -45.273 1.00 96.38 205 ALA A N 1
ATOM 1696 C CA . ALA A 1 205 ? 44.979 12.726 -46.623 1.00 96.38 205 ALA A CA 1
ATOM 1697 C C . ALA A 1 205 ? 45.758 14.057 -46.615 1.00 96.38 205 ALA A C 1
ATOM 1699 O O . ALA A 1 205 ? 46.666 14.263 -47.421 1.00 96.38 205 ALA A O 1
ATOM 1700 N N . CYS A 1 206 ? 45.452 14.958 -45.675 1.00 96.12 206 CYS A N 1
ATOM 1701 C CA . CYS A 1 206 ? 46.220 16.187 -45.467 1.00 96.12 206 CYS A CA 1
ATOM 1702 C C . CYS A 1 206 ? 47.672 15.889 -45.065 1.00 96.12 206 CYS A C 1
ATOM 1704 O O . CYS A 1 206 ? 48.589 16.564 -45.535 1.00 96.12 206 CYS A O 1
ATOM 1706 N N . GLY A 1 207 ? 47.889 14.872 -44.225 1.00 95.81 207 GLY A N 1
ATOM 1707 C CA . GLY A 1 207 ? 49.220 14.395 -43.853 1.00 95.81 207 GLY A CA 1
ATOM 1708 C C . GLY A 1 207 ? 50.019 13.879 -45.053 1.00 95.81 207 GLY A C 1
ATOM 1709 O O . GLY A 1 207 ? 51.171 14.274 -45.236 1.00 95.81 207 GLY A O 1
ATOM 1710 N N . GLU A 1 208 ? 49.407 13.057 -45.907 1.00 95.25 208 GLU A N 1
ATOM 1711 C CA . GLU A 1 208 ? 50.025 12.533 -47.134 1.00 95.25 208 GLU A CA 1
ATOM 1712 C C . GLU A 1 208 ? 50.399 13.655 -48.113 1.00 95.25 208 GLU A C 1
ATOM 1714 O O . GLU A 1 208 ? 51.549 13.738 -48.554 1.00 95.25 208 GLU A O 1
ATOM 1719 N N . LEU A 1 209 ? 49.475 14.586 -48.374 1.00 95.25 209 LEU A N 1
ATOM 1720 C CA . LEU A 1 209 ? 49.729 15.754 -49.224 1.00 95.25 209 LEU A CA 1
ATOM 1721 C C . LEU A 1 209 ? 50.833 16.656 -48.658 1.00 95.25 209 LEU A C 1
ATOM 1723 O O . LEU A 1 209 ? 51.628 17.220 -49.412 1.00 95.25 209 LEU A O 1
ATOM 1727 N N . ALA A 1 210 ? 50.928 16.800 -47.333 1.00 94.94 210 ALA A N 1
ATOM 1728 C CA . ALA A 1 210 ? 52.012 17.551 -46.703 1.00 94.94 210 ALA A CA 1
ATOM 1729 C C . ALA A 1 210 ? 53.380 16.879 -46.924 1.00 94.94 210 ALA A C 1
ATOM 1731 O O . ALA A 1 210 ? 54.380 17.570 -47.155 1.00 94.94 210 ALA A O 1
ATOM 1732 N N . VAL A 1 211 ? 53.436 15.543 -46.897 1.00 94.62 211 VAL A N 1
ATOM 1733 C CA . VAL A 1 211 ? 54.652 14.774 -47.207 1.00 94.62 211 VAL A CA 1
ATOM 1734 C C . VAL A 1 211 ? 55.028 14.915 -48.685 1.00 94.62 211 VAL A C 1
ATOM 1736 O O . VAL A 1 211 ? 56.193 15.196 -48.985 1.00 94.62 211 VAL A O 1
ATOM 1739 N N . GLU A 1 212 ? 54.065 14.797 -49.601 1.00 94.00 212 GLU A N 1
ATOM 1740 C CA . GLU A 1 212 ? 54.285 14.959 -51.044 1.00 94.00 212 GLU A CA 1
ATOM 1741 C C . GLU A 1 212 ? 54.765 16.375 -51.395 1.00 94.00 212 GLU A C 1
ATOM 1743 O O . GLU A 1 212 ? 55.797 16.540 -52.052 1.00 94.00 212 GLU A O 1
ATOM 1748 N N . ASN A 1 213 ? 54.104 17.413 -50.873 1.00 93.62 213 ASN A N 1
ATOM 1749 C CA . ASN A 1 213 ? 54.517 18.806 -51.061 1.00 93.62 213 ASN A CA 1
ATOM 1750 C C . ASN A 1 213 ? 55.935 19.061 -50.535 1.00 93.62 213 ASN A C 1
ATOM 1752 O O . ASN A 1 213 ? 56.723 19.774 -51.163 1.00 93.62 213 ASN A O 1
ATOM 1756 N N . LYS A 1 214 ? 56.307 18.445 -49.406 1.00 93.69 214 LYS A N 1
ATOM 1757 C CA . LYS A 1 214 ? 57.674 18.523 -48.876 1.00 93.69 214 LYS A CA 1
ATOM 1758 C C . LYS A 1 214 ? 58.683 17.841 -49.806 1.00 93.69 214 LYS A C 1
ATOM 1760 O O . LYS A 1 214 ? 59.796 18.348 -49.954 1.00 93.69 214 LYS A O 1
ATOM 1765 N N . ALA A 1 215 ? 58.323 16.724 -50.439 1.00 91.44 215 ALA A N 1
ATOM 1766 C CA . ALA A 1 215 ? 59.169 16.041 -51.418 1.00 91.44 215 ALA A CA 1
ATOM 1767 C C . ALA A 1 215 ? 59.328 16.856 -52.716 1.00 91.44 215 ALA A C 1
ATOM 1769 O O . ALA A 1 215 ? 60.453 17.057 -53.180 1.00 91.44 215 ALA A O 1
ATOM 1770 N N . LEU A 1 216 ? 58.235 17.402 -53.258 1.00 90.88 216 LEU A N 1
ATOM 1771 C CA . LEU A 1 216 ? 58.251 18.268 -54.442 1.00 90.88 216 LEU A CA 1
ATOM 1772 C C . LEU A 1 216 ? 59.027 19.567 -54.198 1.00 90.88 216 LEU A C 1
ATOM 1774 O O . LEU A 1 216 ? 59.839 19.956 -55.035 1.00 90.88 216 LEU A O 1
ATOM 1778 N N . SER A 1 217 ? 58.865 20.198 -53.030 1.00 91.12 217 SER A N 1
ATOM 1779 C CA . SER A 1 217 ? 59.643 21.384 -52.647 1.00 91.12 217 SER A CA 1
ATOM 1780 C C . SER A 1 217 ? 61.148 21.101 -52.618 1.00 91.12 217 SER A C 1
ATOM 1782 O O . SER A 1 217 ? 61.939 21.926 -53.071 1.00 91.12 217 SER A O 1
ATOM 1784 N N . LYS A 1 218 ? 61.570 19.919 -52.144 1.00 89.81 218 LYS A N 1
ATOM 1785 C CA . LYS A 1 218 ? 62.979 19.501 -52.226 1.00 89.81 218 LYS A CA 1
ATOM 1786 C C . LYS A 1 218 ? 63.437 19.320 -53.675 1.00 89.81 218 LYS A C 1
ATOM 1788 O O . LYS A 1 218 ? 64.519 19.784 -54.011 1.00 89.81 218 LYS A O 1
ATOM 1793 N N . LYS A 1 219 ? 62.625 18.688 -54.530 1.00 87.50 219 LYS A N 1
ATOM 1794 C CA . LYS A 1 219 ? 62.948 18.477 -55.952 1.00 87.50 219 LYS A CA 1
ATOM 1795 C C . LYS A 1 219 ? 63.065 19.795 -56.725 1.00 87.50 219 LYS A C 1
ATOM 1797 O O . LYS A 1 219 ? 63.999 19.951 -57.497 1.00 87.50 219 LYS A O 1
ATOM 1802 N N . SER A 1 220 ? 62.174 20.756 -56.479 1.00 84.25 220 SER A N 1
ATOM 1803 C CA . SER A 1 220 ? 62.227 22.082 -57.110 1.00 84.25 220 SER A CA 1
ATOM 1804 C C . SER A 1 220 ? 63.441 22.911 -56.691 1.00 84.25 220 SER A C 1
ATOM 1806 O O . SER A 1 220 ? 63.813 23.808 -57.430 1.00 84.25 220 SER A O 1
ATOM 1808 N N . LYS A 1 221 ? 64.039 22.653 -55.522 1.00 82.25 221 LYS A N 1
ATOM 1809 C CA . LYS A 1 221 ? 65.279 23.318 -55.082 1.00 82.25 221 LYS A CA 1
ATOM 1810 C C . LYS A 1 221 ? 66.547 22.701 -55.685 1.00 82.25 221 LYS A C 1
ATOM 1812 O O . LYS A 1 221 ? 67.627 23.237 -55.466 1.00 82.25 221 LYS A O 1
ATOM 1817 N N . LEU A 1 222 ? 66.430 21.545 -56.341 1.00 76.19 222 LEU A N 1
ATOM 1818 C CA . LEU A 1 222 ? 67.543 20.833 -56.977 1.00 76.19 222 LEU A CA 1
ATOM 1819 C C . LEU A 1 222 ? 67.646 21.115 -58.487 1.00 76.19 222 LEU A C 1
ATOM 1821 O O . LEU A 1 222 ? 68.667 20.772 -59.076 1.00 76.19 222 LEU A O 1
ATOM 1825 N N . LEU A 1 223 ? 66.599 21.690 -59.091 1.00 59.62 223 LEU A N 1
ATOM 1826 C CA . LEU A 1 223 ? 66.595 22.232 -60.456 1.00 59.62 223 LEU A CA 1
ATOM 1827 C C . LEU A 1 223 ? 67.001 23.707 -60.421 1.00 59.62 223 LEU A C 1
ATOM 1829 O O . LEU A 1 223 ? 67.705 24.125 -61.362 1.00 59.62 223 LEU A O 1
#

Solvent-accessible surface area (backbone atoms only — not comparable to full-atom values): 13450 Å² total; per-residue (Å²): 135,84,78,81,67,79,84,72,79,68,99,65,74,92,63,78,75,77,79,77,81,80,44,83,91,72,54,76,82,81,50,76,63,56,52,51,52,50,52,52,52,51,51,56,48,53,68,72,58,61,79,87,59,71,82,59,73,86,51,79,82,80,73,85,58,81,81,61,43,73,67,54,53,51,51,50,54,36,55,75,68,68,53,79,80,82,74,85,82,56,70,78,83,50,87,69,79,65,69,85,89,43,84,72,65,35,57,56,43,44,54,50,43,52,53,43,50,54,53,50,50,54,54,50,51,53,49,51,52,50,49,53,52,39,69,74,47,39,64,63,50,49,51,54,48,50,52,52,51,50,54,50,50,56,49,51,55,52,50,51,50,52,51,51,51,52,52,50,49,53,51,49,54,49,45,54,53,43,53,53,50,47,52,51,50,54,53,52,51,51,52,48,54,52,50,53,53,50,49,54,53,49,53,50,53,52,50,51,51,52,54,51,52,54,51,51,54,53,53,65,72,73,110

pLDDT: mean 86.58, std 15.45, range [34.59, 98.56]

Foldseek 3Di:
DPPPCPPPPDPDDPDPPPPPPDLVLQDDDDDVVNVVVVVVVVVVVCVVCPPPDPPCPPPPDDDPCPVPDPVNVVVVVCVVVVHDDDDPDCVLVDQDDQDPPDDPVRVVVVVVSVVSVVVVVVVVVVVVVVVVVCVVPVVVVVVVVVVVVVVVVVVVVVVVVVVVVVVVVVVVVSSVVSVVVSVVVVVVVVVVVVVVVVVVVVVVVVVVVVVVVVVVVVVVVVD

Radius of gyration: 41.83 Å; Cα contacts (8 Å, |Δi|>4): 28; chains: 1; bounding box: 105×50×120 Å

Nearest PDB structures (foldseek):
  8ro1-assembly1_K  TM=7.683E-01  e=1.492E-16  Caenorhabditis elegans

Mean predicted aligned error: 13.12 Å

InterPro domains:
  IPR008409 Pre-mRNA-splicing factor SPF27 [PF05700] (19-220)
  IPR008409 Pre-mRNA-splicing factor SPF27 [PTHR13296] (14-216)

Sequence (223 aa):
MANLAITNCGRSLMEPSHLVDALPYLDIDYDENDRRMALQLIENETQIFRPTKNYLQQLPVPDFDVFLTNCLINEHSRMAKKQEMQKLDMSRCELSCPSTTGRQGDKTSWRKAIRNAAAQNEHLLLRNLNLQLMEDYAPEMYLKFNKRLEDLLHHEEKYLRKMREEVMDIHSRRRNSQVEAGRKLKELETKWVEMVTKNYKMELACGELAVENKALSKKSKLL